Protein AF-A0A165QA68-F1 (afdb_monomer_lite)

Foldseek 3Di:
DPPPQDDFLVRDQLLCNVLVVLCQLLLLLVQLLVLLLVCLVPPPLVLLQLSLVLNLLSLVLVVLVVVLCVVFVCVLLVVQADCPVLVVLNVVSVVLSVVLNVLSPPPQCSHSVRNDSVVNNVSSVVNVVSSNVSSVVVSVCSHSVNSVVDDSVSSVVSSVVSVVSCVVPPDLLRNLLSSQLRGDPSCRPRPPDDPPCCLPPVQVVSCVVSVSNCVSGPGGSD

pLDDT: mean 95.13, std 8.29, range [34.47, 98.81]

Organism: NCBI:txid1314781

Sequence (222 aa):
MSTSTVPLFHELDTYDKLKFLMVRVHDAFKLGYHNILQHLDTPPLDDLPNFIGYSTAWAQNIVDHHDTEEALLFPFLSKHLNMDGEIEQHKVMHAALDDFIAFLHDPRNVQPDTFDADAMRTKLVALKDPLFTHLDEEVSHIGRENVQVFDRAEVEDICVQLDKYAQAHGNPWTEVPYMLSHIAPPYHGTFPEMPWVVRKLMVPVFAFRYRGYWKYSPYPVA

Secondary structure (DSSP, 8-state):
----PPPPGGGS-GGGHHHHHHHHHHHHHHHHHHHHHHHTTS--GGGHHHHHHHHHHHHHHHHHHHHHIIIIIHHHHTTTS--HHHHHHHHHHHHHHHHHHHHHHSTTTTSTTT--HHHHHHHHHHHHHHHHHHHHHHHHHTSHHHHTTS-HHHHHHHHHHHHHHHHHHS-TTTHHHHHHHHS-GGGTTTSS---HHIIIIIHHHHHHHTTTGGGGSSS---

Radius of gyration: 18.01 Å; chains: 1; bounding box: 38×39×49 Å

Structure (mmCIF, N/CA/C/O backbone):
data_AF-A0A165QA68-F1
#
_entry.id   AF-A0A165QA68-F1
#
loop_
_atom_site.group_PDB
_atom_site.id
_atom_site.type_symbol
_atom_site.label_atom_id
_atom_site.label_alt_id
_atom_site.label_comp_id
_atom_site.label_asym_id
_atom_site.label_entity_id
_atom_site.label_seq_id
_atom_site.pdbx_PDB_ins_code
_atom_site.Cartn_x
_atom_site.Cartn_y
_atom_site.Cartn_z
_atom_site.occupancy
_atom_site.B_iso_or_equiv
_atom_site.auth_seq_id
_atom_site.auth_comp_id
_atom_site.auth_asym_id
_atom_site.auth_atom_id
_atom_site.pdbx_PDB_model_num
ATOM 1 N N . MET A 1 1 ? -16.818 -22.621 -18.975 1.00 37.66 1 MET A N 1
ATOM 2 C CA . MET A 1 1 ? -16.411 -21.264 -18.559 1.00 37.66 1 MET A CA 1
ATOM 3 C C . MET A 1 1 ? -14.904 -21.225 -18.674 1.00 37.66 1 MET A C 1
ATOM 5 O O . MET A 1 1 ? -14.263 -22.055 -18.047 1.00 37.66 1 MET A O 1
ATOM 9 N N . SER A 1 2 ? -14.359 -20.396 -19.565 1.00 34.47 2 SER A N 1
ATOM 10 C CA . SER A 1 2 ? -12.909 -20.257 -19.711 1.00 34.47 2 SER A CA 1
ATOM 11 C C . SER A 1 2 ? -12.378 -19.661 -18.414 1.00 34.47 2 SER A C 1
ATOM 13 O O . SER A 1 2 ? -12.605 -18.483 -18.147 1.00 34.47 2 SER A O 1
ATOM 15 N N . THR A 1 3 ? -11.759 -20.478 -17.568 1.00 44.31 3 THR A N 1
ATOM 16 C CA . THR A 1 3 ? -10.969 -19.991 -16.440 1.00 44.31 3 THR A CA 1
ATOM 17 C C . THR A 1 3 ? -9.746 -19.324 -17.050 1.00 44.31 3 THR A C 1
ATOM 19 O O . THR A 1 3 ? -8.742 -19.985 -17.294 1.00 44.31 3 THR A O 1
ATOM 22 N N . SER A 1 4 ? -9.866 -18.045 -17.409 1.00 48.16 4 SER A N 1
ATOM 23 C CA . SER A 1 4 ? -8.701 -17.236 -17.748 1.00 48.16 4 SER A CA 1
ATOM 24 C C . SER A 1 4 ? -7.847 -17.190 -16.490 1.00 48.16 4 SER A C 1
ATOM 26 O O . SER A 1 4 ? -8.172 -16.477 -15.544 1.00 48.16 4 SER A O 1
ATOM 28 N N . THR A 1 5 ? -6.827 -18.037 -16.431 1.00 71.31 5 THR A N 1
ATOM 29 C CA . THR A 1 5 ? -5.829 -18.004 -15.371 1.00 71.31 5 THR A CA 1
ATOM 30 C C . THR A 1 5 ? -5.081 -16.692 -15.518 1.00 71.31 5 THR A C 1
ATOM 32 O O . THR A 1 5 ? -4.567 -16.385 -16.594 1.00 71.31 5 THR A O 1
ATOM 35 N N . VAL A 1 6 ? -5.094 -15.880 -14.467 1.00 82.19 6 VAL A N 1
ATOM 36 C CA . VAL A 1 6 ? -4.279 -14.669 -14.411 1.00 82.19 6 VAL A CA 1
ATOM 37 C C . VAL A 1 6 ? -2.809 -15.097 -14.497 1.00 82.19 6 VAL A C 1
ATOM 39 O O . VAL A 1 6 ? -2.458 -16.066 -13.818 1.00 82.19 6 VAL A O 1
ATOM 42 N N . PRO A 1 7 ? -1.974 -14.455 -15.337 1.00 85.12 7 PRO A N 1
ATOM 43 C CA . PRO A 1 7 ? -0.585 -14.868 -15.502 1.00 85.12 7 PRO A CA 1
ATOM 44 C C . PRO A 1 7 ? 0.173 -14.773 -14.176 1.00 85.12 7 PRO A C 1
ATOM 46 O O . PRO A 1 7 ? -0.035 -13.835 -13.397 1.00 85.12 7 PRO A O 1
ATOM 49 N N . LEU A 1 8 ? 1.047 -15.748 -13.934 1.00 88.56 8 LEU A N 1
ATOM 50 C CA . LEU A 1 8 ? 1.989 -15.714 -12.818 1.00 88.56 8 LEU A CA 1
ATOM 51 C C . LEU A 1 8 ? 3.074 -14.667 -13.090 1.00 88.56 8 LEU A C 1
ATOM 53 O O . LEU A 1 8 ? 3.360 -14.345 -14.243 1.00 88.56 8 LEU A O 1
ATOM 57 N N . PHE A 1 9 ? 3.704 -14.136 -12.041 1.00 91.50 9 PHE A N 1
ATOM 58 C CA . PHE A 1 9 ? 4.699 -13.070 -12.178 1.00 91.50 9 PHE A CA 1
ATOM 59 C C . PHE A 1 9 ? 5.863 -13.493 -13.087 1.00 91.50 9 PHE A C 1
ATOM 61 O O . PHE A 1 9 ? 6.302 -12.729 -13.947 1.00 91.50 9 PHE A O 1
ATOM 68 N N . HIS A 1 10 ? 6.328 -14.736 -12.950 1.00 90.38 10 HIS A N 1
ATOM 69 C CA . HIS A 1 10 ? 7.407 -15.270 -13.784 1.00 90.38 10 HIS A CA 1
ATOM 70 C C . HIS A 1 10 ? 7.001 -15.553 -15.243 1.00 90.38 10 HIS A C 1
ATOM 72 O O . HIS A 1 10 ? 7.881 -15.747 -16.080 1.00 90.38 10 HIS A O 1
ATOM 78 N N . GLU A 1 11 ? 5.703 -15.573 -15.561 1.00 92.75 11 GLU A N 1
ATOM 79 C CA . GLU A 1 11 ? 5.180 -15.763 -16.924 1.00 92.75 11 GLU A CA 1
ATOM 80 C C . GLU A 1 11 ? 5.038 -14.439 -17.692 1.00 92.75 11 GLU A C 1
ATOM 82 O O . GLU A 1 11 ? 4.845 -14.450 -18.909 1.00 92.75 11 GLU A O 1
ATOM 87 N N . LEU A 1 12 ? 5.121 -13.300 -16.999 1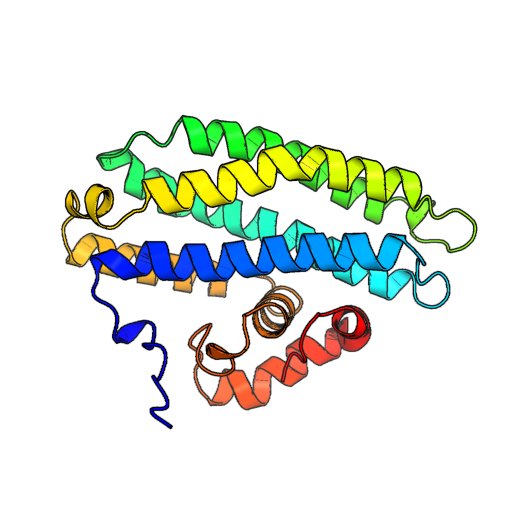.00 94.56 12 LEU A N 1
ATOM 88 C CA . LEU A 1 12 ? 4.985 -11.978 -17.602 1.00 94.56 12 LEU A CA 1
ATOM 89 C C . LEU A 1 12 ? 6.178 -11.639 -18.494 1.00 94.56 12 LEU A C 1
ATOM 91 O O . LEU A 1 12 ? 7.326 -11.997 -18.209 1.00 94.56 12 LEU A O 1
ATOM 95 N N . ASP A 1 13 ? 5.913 -10.856 -19.540 1.00 96.69 13 ASP A N 1
ATOM 96 C CA . ASP A 1 13 ? 6.990 -10.204 -20.269 1.00 96.69 13 ASP A CA 1
ATOM 97 C C . ASP A 1 13 ? 7.748 -9.254 -19.336 1.00 96.69 13 ASP A C 1
ATOM 99 O O . ASP A 1 13 ? 7.158 -8.560 -18.508 1.00 96.69 13 ASP A O 1
ATOM 103 N N . THR A 1 14 ? 9.070 -9.217 -19.491 1.00 97.19 14 THR A N 1
ATOM 104 C CA . THR A 1 14 ? 9.985 -8.448 -18.642 1.00 97.19 14 THR A CA 1
ATOM 105 C C . THR A 1 14 ? 9.524 -7.007 -18.424 1.00 97.19 14 THR A C 1
ATOM 107 O O . THR A 1 14 ? 9.556 -6.519 -17.299 1.00 97.19 14 THR A O 1
ATOM 110 N N . TYR A 1 15 ? 9.059 -6.335 -19.479 1.00 97.75 15 TYR A N 1
ATOM 111 C CA . TYR A 1 15 ? 8.677 -4.924 -19.408 1.00 97.75 15 TYR A CA 1
ATOM 112 C C . TYR A 1 15 ? 7.302 -4.678 -18.770 1.00 97.75 15 TYR A C 1
ATOM 114 O O . TYR A 1 15 ? 6.961 -3.530 -18.504 1.00 97.75 15 TYR A O 1
ATOM 122 N N . ASP A 1 16 ? 6.529 -5.731 -18.489 1.00 97.25 16 ASP A N 1
ATOM 123 C CA . ASP A 1 16 ? 5.245 -5.629 -17.784 1.00 97.25 16 ASP A CA 1
ATOM 124 C C . ASP A 1 16 ? 5.379 -5.930 -16.280 1.00 97.25 16 ASP A C 1
ATOM 126 O O . ASP A 1 16 ? 4.453 -5.660 -15.513 1.00 97.25 16 ASP A O 1
ATOM 130 N N . LYS A 1 17 ? 6.521 -6.477 -15.837 1.00 96.75 17 LYS A N 1
ATOM 131 C CA . LYS A 1 17 ? 6.727 -6.951 -14.459 1.00 96.75 17 LYS A CA 1
ATOM 132 C C . LYS A 1 17 ? 6.650 -5.842 -13.415 1.00 96.75 17 LYS A C 1
ATOM 134 O O . LYS A 1 17 ? 5.920 -6.005 -12.443 1.00 96.75 17 LYS A O 1
ATOM 139 N N . LEU A 1 18 ? 7.349 -4.722 -13.618 1.00 96.81 18 LEU A N 1
ATOM 140 C CA . LEU A 1 18 ? 7.330 -3.596 -12.672 1.00 96.81 18 LEU A CA 1
ATOM 141 C C . LEU A 1 18 ? 5.909 -3.064 -12.480 1.00 96.81 18 LEU A C 1
ATOM 143 O O . LEU A 1 18 ? 5.405 -3.031 -11.360 1.00 96.81 18 LEU A O 1
ATOM 147 N N . LYS A 1 19 ? 5.220 -2.761 -13.586 1.00 97.25 19 LYS A N 1
ATOM 148 C CA . LYS A 1 19 ? 3.822 -2.324 -13.551 1.00 97.25 19 LYS A CA 1
ATOM 149 C C . LYS A 1 19 ? 2.917 -3.351 -12.875 1.00 97.25 19 LYS A C 1
ATOM 151 O O . LYS A 1 19 ? 2.037 -2.978 -12.107 1.0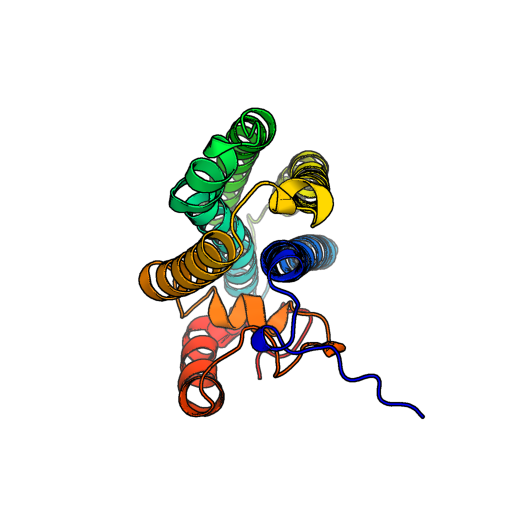0 97.25 19 LYS A O 1
ATOM 156 N N . PHE A 1 20 ? 3.114 -4.642 -13.143 1.00 96.50 20 PHE A N 1
ATOM 157 C CA . PHE A 1 20 ? 2.335 -5.691 -12.496 1.00 96.50 20 PHE A CA 1
ATOM 158 C C . PHE A 1 20 ? 2.503 -5.673 -10.975 1.00 96.50 20 PHE A C 1
ATOM 160 O O . PHE A 1 20 ? 1.489 -5.660 -10.277 1.00 96.50 20 PHE A O 1
ATOM 167 N N . LEU A 1 21 ? 3.743 -5.648 -10.470 1.00 96.00 21 LEU A N 1
ATOM 168 C CA . LEU A 1 21 ? 4.023 -5.571 -9.031 1.00 96.00 21 LEU A CA 1
ATOM 169 C C . LEU A 1 21 ? 3.352 -4.340 -8.423 1.00 96.00 21 LEU A C 1
ATOM 171 O O . LEU A 1 21 ? 2.598 -4.468 -7.458 1.00 96.00 21 LEU A O 1
ATOM 175 N N . MET A 1 22 ? 3.551 -3.187 -9.059 1.00 97.88 22 MET A N 1
ATOM 176 C CA . MET A 1 22 ? 3.090 -1.910 -8.538 1.00 97.88 22 MET A CA 1
ATOM 177 C C . MET A 1 22 ? 1.576 -1.839 -8.429 1.00 97.88 22 MET A C 1
ATOM 179 O O . MET A 1 22 ? 1.037 -1.558 -7.366 1.00 97.88 22 MET A O 1
ATOM 183 N N . VAL A 1 23 ? 0.861 -2.236 -9.485 1.00 97.75 23 VAL A N 1
ATOM 184 C CA . VAL A 1 23 ? -0.605 -2.264 -9.448 1.00 97.75 23 VAL A CA 1
ATOM 185 C C . VAL A 1 23 ? -1.110 -3.195 -8.342 1.00 97.75 23 VAL A C 1
ATOM 187 O O . VAL A 1 23 ? -2.083 -2.863 -7.673 1.00 97.75 23 VAL A O 1
ATOM 190 N N . ARG A 1 24 ? -0.481 -4.358 -8.115 1.00 96.50 24 ARG A N 1
ATOM 191 C CA . ARG A 1 24 ? -0.932 -5.279 -7.055 1.00 96.50 24 ARG A CA 1
ATOM 192 C C . ARG A 1 24 ? -0.772 -4.670 -5.661 1.00 96.50 24 ARG A C 1
ATOM 194 O O . ARG A 1 24 ? -1.679 -4.821 -4.842 1.00 96.50 24 ARG A O 1
ATOM 201 N N . VAL A 1 25 ? 0.351 -4.007 -5.403 1.00 97.56 25 VAL A N 1
ATOM 202 C CA . VAL A 1 25 ? 0.629 -3.355 -4.117 1.00 97.56 25 VAL A CA 1
ATOM 203 C C . VAL A 1 25 ? -0.264 -2.120 -3.931 1.00 97.56 25 VAL A C 1
ATOM 205 O O . VAL A 1 25 ? -0.945 -1.994 -2.914 1.00 97.56 25 VAL A O 1
ATOM 208 N N . HIS A 1 26 ? -0.399 -1.285 -4.961 1.00 98.62 26 HIS A N 1
ATOM 209 C CA . HIS A 1 26 ? -1.226 -0.075 -4.936 1.00 98.62 26 HIS A CA 1
ATOM 210 C C . HIS A 1 26 ? -2.715 -0.387 -4.761 1.00 98.62 26 HIS A C 1
ATOM 212 O O . HIS A 1 26 ? -3.392 0.254 -3.953 1.00 98.62 26 HIS A O 1
ATOM 218 N N . ASP A 1 27 ? -3.232 -1.405 -5.457 1.00 98.50 27 ASP A N 1
ATOM 219 C CA . ASP A 1 27 ? -4.609 -1.880 -5.278 1.00 98.50 27 ASP A CA 1
ATOM 220 C C . ASP A 1 27 ? -4.853 -2.309 -3.820 1.00 98.50 27 ASP A C 1
ATOM 222 O O . ASP A 1 27 ? -5.902 -1.997 -3.248 1.00 98.50 27 ASP A O 1
ATOM 226 N N . ALA A 1 28 ? -3.881 -2.989 -3.198 1.00 98.38 28 ALA A N 1
ATOM 227 C CA . ALA A 1 28 ? -3.974 -3.412 -1.804 1.00 98.38 28 ALA A CA 1
ATOM 228 C C . ALA A 1 28 ? -4.031 -2.210 -0.846 1.00 98.38 28 ALA A C 1
ATOM 230 O O . ALA A 1 28 ? -4.824 -2.221 0.097 1.00 98.38 28 ALA A O 1
ATOM 231 N N . PHE A 1 29 ? -3.257 -1.148 -1.090 1.00 98.75 29 PHE A N 1
ATOM 232 C CA . PHE A 1 29 ? -3.294 0.079 -0.282 1.00 98.75 29 PHE A CA 1
ATOM 233 C C . PHE A 1 29 ? -4.604 0.845 -0.421 1.00 98.75 29 PHE A C 1
ATOM 235 O O . PHE A 1 29 ? -5.184 1.250 0.592 1.00 98.75 29 PHE A O 1
ATOM 242 N N . LYS A 1 30 ? -5.111 0.995 -1.651 1.00 98.75 30 LYS A N 1
ATOM 243 C CA . LYS A 1 30 ? -6.416 1.622 -1.909 1.00 98.75 30 LYS A CA 1
ATOM 244 C C . LYS A 1 30 ? -7.545 0.839 -1.241 1.00 98.75 30 LYS A C 1
ATOM 246 O O . LYS A 1 30 ? -8.457 1.433 -0.665 1.00 98.75 30 LYS A O 1
ATOM 251 N N . LEU A 1 31 ? -7.474 -0.493 -1.262 1.00 98.38 31 LEU A N 1
ATOM 252 C CA . LEU A 1 31 ? -8.443 -1.343 -0.577 1.00 98.38 31 LEU A CA 1
ATOM 253 C C . LEU A 1 31 ? -8.366 -1.185 0.948 1.00 98.38 31 LEU A C 1
ATOM 255 O O . LEU A 1 31 ? -9.408 -1.024 1.584 1.00 98.38 31 LEU A O 1
ATOM 259 N N . GLY A 1 32 ? -7.160 -1.171 1.524 1.00 98.56 32 GLY A N 1
ATOM 260 C CA . GLY A 1 32 ? -6.953 -0.908 2.952 1.00 98.56 32 GLY A CA 1
ATOM 261 C C . GLY A 1 32 ? -7.529 0.444 3.379 1.00 98.56 32 GLY A C 1
ATOM 262 O O . GLY A 1 32 ? -8.290 0.507 4.342 1.00 98.56 32 GLY A O 1
ATOM 263 N N . TYR A 1 33 ? -7.283 1.498 2.593 1.00 98.75 33 TYR A N 1
ATOM 264 C CA . TYR A 1 33 ? -7.856 2.829 2.808 1.00 98.75 33 TYR A CA 1
ATOM 265 C C . TYR A 1 33 ? -9.387 2.789 2.902 1.00 98.75 33 TYR A C 1
ATOM 267 O O . TYR A 1 33 ? -9.977 3.259 3.878 1.00 98.75 33 TYR A O 1
ATOM 275 N N . HIS A 1 34 ? -10.043 2.213 1.888 1.00 98.44 34 HIS A N 1
ATOM 276 C CA . HIS A 1 34 ? -11.503 2.141 1.844 1.00 98.44 34 HIS A CA 1
ATOM 277 C C . HIS A 1 34 ? -12.067 1.342 3.014 1.00 98.44 34 HIS A C 1
ATOM 279 O O . HIS A 1 34 ? -13.075 1.730 3.605 1.00 98.44 34 HIS A O 1
ATOM 285 N N . ASN A 1 35 ? -11.397 0.250 3.361 1.00 98.00 35 ASN A N 1
ATOM 286 C CA . ASN A 1 35 ? -11.833 -0.641 4.412 1.00 98.00 35 ASN A CA 1
ATOM 287 C C . ASN A 1 35 ? -11.706 -0.004 5.812 1.00 98.00 35 ASN A C 1
ATOM 289 O O . ASN A 1 35 ? -12.648 -0.067 6.602 1.00 98.00 35 ASN A O 1
ATOM 293 N N . ILE A 1 36 ? -10.606 0.703 6.095 1.00 98.62 36 ILE A N 1
ATOM 294 C CA . ILE A 1 36 ? -10.455 1.489 7.331 1.00 98.62 36 ILE A CA 1
ATOM 295 C C . ILE A 1 36 ? -11.548 2.560 7.416 1.00 98.62 36 ILE A C 1
ATOM 297 O O . ILE A 1 36 ? -12.214 2.682 8.445 1.00 98.62 36 ILE A O 1
ATOM 301 N N . LEU A 1 37 ? -11.766 3.312 6.332 1.00 98.19 37 LEU A N 1
ATOM 302 C CA . LEU A 1 37 ? -12.757 4.387 6.304 1.00 98.19 37 LEU A CA 1
ATOM 303 C C . LEU A 1 37 ? -14.179 3.870 6.571 1.00 98.19 37 LEU A C 1
ATOM 305 O O . LEU A 1 37 ? -14.929 4.515 7.300 1.00 98.19 37 LEU A O 1
ATOM 309 N N . GLN A 1 38 ? -14.529 2.698 6.033 1.00 97.38 38 GLN A N 1
ATOM 310 C CA . GLN A 1 38 ? -15.816 2.043 6.282 1.00 97.38 38 GLN A CA 1
ATOM 311 C C . GLN A 1 38 ? -16.000 1.690 7.766 1.00 97.38 38 GLN A C 1
ATOM 313 O O . GLN A 1 38 ? -17.072 1.903 8.329 1.00 97.38 38 GLN A O 1
ATOM 318 N N . HIS A 1 39 ? -14.960 1.176 8.428 1.00 97.62 39 HIS A N 1
ATOM 319 C CA . HIS A 1 39 ? -15.033 0.853 9.854 1.00 97.62 39 HIS A CA 1
ATOM 320 C C . HIS A 1 39 ? -15.205 2.089 10.742 1.00 97.62 39 HIS A C 1
ATOM 322 O O . HIS A 1 39 ? -15.787 1.978 11.816 1.00 97.62 39 HIS A O 1
ATOM 328 N N . LEU A 1 40 ? -14.785 3.276 10.300 1.00 97.12 40 LEU A N 1
ATOM 329 C CA . LEU A 1 40 ? -14.999 4.515 11.054 1.00 97.12 40 LEU A CA 1
ATOM 330 C C . LEU A 1 40 ? -16.458 4.990 11.067 1.00 97.12 40 LEU A C 1
ATOM 332 O O . LEU A 1 40 ? -16.786 5.880 11.850 1.00 97.12 40 LEU A O 1
ATOM 336 N N . ASP A 1 41 ? -17.345 4.438 10.231 1.00 95.12 41 ASP A N 1
ATOM 337 C CA . ASP A 1 41 ? -18.786 4.739 10.300 1.00 95.12 41 ASP A CA 1
ATOM 338 C C . ASP A 1 41 ? -19.425 4.125 11.556 1.00 95.12 41 ASP A C 1
ATOM 340 O O . ASP A 1 41 ? -20.424 4.619 12.078 1.00 95.12 41 ASP A O 1
ATOM 344 N N . THR A 1 42 ? -18.850 3.034 12.062 1.00 96.56 42 THR A N 1
ATOM 345 C CA . THR A 1 42 ? -19.206 2.415 13.342 1.00 96.56 42 THR A CA 1
ATOM 346 C C . THR A 1 42 ? -17.923 1.858 13.961 1.00 96.56 42 THR A C 1
ATOM 348 O O . THR A 1 42 ? -17.634 0.668 13.796 1.00 96.56 42 THR A O 1
ATOM 351 N N . PRO A 1 43 ? -17.116 2.717 14.617 1.00 96.06 43 PRO A N 1
ATOM 352 C CA . PRO A 1 43 ? -15.786 2.340 15.069 1.00 96.06 43 PRO A CA 1
ATOM 353 C C . PRO A 1 43 ? -15.868 1.184 16.075 1.00 96.06 43 PRO A C 1
ATOM 355 O O . PRO A 1 43 ? -16.718 1.212 16.971 1.00 96.06 43 PRO A O 1
ATOM 358 N N . PRO A 1 44 ? -14.993 0.171 15.963 1.00 96.88 44 PRO A N 1
ATOM 359 C CA . PRO A 1 44 ? -15.018 -1.015 16.816 1.00 96.88 44 PRO A CA 1
ATOM 360 C C . PRO A 1 44 ? -14.410 -0.709 18.192 1.00 96.88 44 PRO A C 1
ATOM 362 O O . PRO A 1 44 ? -13.309 -1.147 18.516 1.00 96.88 44 PRO A O 1
ATOM 365 N N . LEU A 1 45 ? -15.104 0.089 19.006 1.00 97.19 45 LEU A N 1
ATOM 366 C CA . LEU A 1 45 ? -14.604 0.563 20.303 1.00 97.19 45 LEU A CA 1
ATOM 367 C C . LEU A 1 45 ? -14.307 -0.579 21.292 1.00 97.19 45 LEU A C 1
ATOM 369 O O . LEU A 1 45 ? -13.434 -0.446 22.144 1.00 97.19 45 LEU A O 1
ATOM 373 N N . ASP A 1 46 ? -14.999 -1.711 21.173 1.00 96.94 46 ASP A N 1
ATOM 374 C CA . ASP A 1 46 ? -14.802 -2.913 21.990 1.00 96.94 46 ASP A CA 1
ATOM 375 C C . ASP A 1 46 ? -13.584 -3.757 21.573 1.00 96.94 46 ASP A C 1
ATOM 377 O O . ASP A 1 46 ? -13.089 -4.562 22.363 1.00 96.94 46 ASP A O 1
ATOM 381 N N . ASP A 1 47 ? -13.069 -3.552 20.360 1.00 97.38 47 ASP A N 1
ATOM 382 C CA . ASP A 1 47 ? -11.892 -4.236 19.811 1.00 97.38 47 ASP A CA 1
ATOM 383 C C . ASP A 1 47 ? -10.880 -3.231 19.217 1.00 97.38 47 ASP A C 1
ATOM 385 O O . ASP A 1 47 ? -10.097 -3.550 18.315 1.00 97.38 47 ASP A O 1
ATOM 389 N N . LEU A 1 48 ? -10.877 -2.009 19.772 1.00 97.75 48 LEU A N 1
ATOM 390 C CA . LEU A 1 48 ? -10.120 -0.853 19.289 1.00 97.75 48 LEU A CA 1
ATOM 391 C C . LEU A 1 48 ? -8.614 -1.122 19.145 1.00 97.75 48 LEU A C 1
ATOM 393 O O . LEU A 1 48 ? -8.072 -0.783 18.095 1.00 97.75 48 LEU A O 1
ATOM 397 N N . PRO A 1 49 ? -7.911 -1.778 20.094 1.00 97.56 49 PRO A N 1
ATOM 398 C CA . PRO A 1 49 ? -6.479 -2.041 19.937 1.00 97.56 49 PRO A CA 1
ATOM 399 C C . PRO A 1 49 ? -6.140 -2.858 18.684 1.00 97.56 49 PRO A C 1
ATOM 401 O O . PRO A 1 49 ? -5.079 -2.675 18.088 1.00 97.56 49 PRO A O 1
ATOM 404 N N . ASN A 1 50 ? -7.039 -3.755 18.267 1.00 98.25 50 ASN A N 1
ATOM 405 C CA . ASN A 1 50 ? -6.845 -4.537 17.052 1.00 98.25 50 ASN A CA 1
ATOM 406 C C . ASN A 1 50 ? -7.128 -3.713 15.792 1.00 98.25 50 ASN A C 1
ATOM 408 O O . ASN A 1 50 ? -6.418 -3.874 14.803 1.00 98.25 50 ASN A O 1
ATOM 412 N N . PHE A 1 51 ? -8.116 -2.816 15.835 1.00 98.56 51 PHE A N 1
ATOM 413 C CA . PHE A 1 51 ? -8.414 -1.908 14.727 1.00 98.56 51 PHE A CA 1
ATOM 414 C C . PHE A 1 51 ? -7.313 -0.862 14.516 1.00 98.56 51 PHE A C 1
ATOM 416 O O . PHE A 1 51 ? -6.900 -0.617 13.382 1.00 98.56 51 PHE A O 1
ATOM 423 N N . ILE A 1 52 ? -6.780 -0.307 15.608 1.00 98.44 52 ILE A N 1
ATOM 424 C CA . ILE A 1 52 ? -5.608 0.571 15.584 1.00 98.44 52 ILE A CA 1
ATOM 425 C C . ILE A 1 52 ? -4.408 -0.184 15.015 1.00 98.44 52 ILE A C 1
ATOM 427 O O . ILE A 1 52 ? -3.793 0.294 14.073 1.00 98.44 52 ILE A O 1
ATOM 431 N N . GLY A 1 53 ? -4.122 -1.396 15.501 1.00 98.50 53 GLY A N 1
ATOM 432 C CA . GLY A 1 53 ? -3.015 -2.201 14.981 1.00 98.50 53 GLY A CA 1
ATOM 433 C C . GLY A 1 53 ? -3.137 -2.547 13.493 1.00 98.50 53 GLY A C 1
ATOM 434 O O . GLY A 1 53 ? -2.148 -2.486 12.767 1.00 98.50 53 GLY A O 1
ATOM 435 N N . TYR A 1 54 ? -4.349 -2.847 13.019 1.00 98.75 54 TYR A N 1
ATOM 436 C CA . TYR A 1 54 ? -4.641 -3.024 11.594 1.00 98.75 54 TYR A CA 1
ATOM 437 C C . TYR A 1 54 ? -4.386 -1.743 10.783 1.00 98.75 54 TYR A C 1
ATOM 439 O O . TYR A 1 54 ? -3.731 -1.790 9.743 1.00 98.75 54 TYR A O 1
ATOM 447 N N . SER A 1 55 ? -4.848 -0.596 11.285 1.00 98.75 55 SER A N 1
ATOM 448 C CA . SER A 1 55 ? -4.677 0.705 10.626 1.00 98.75 55 SER A CA 1
ATOM 449 C C . SER A 1 55 ? -3.214 1.160 10.609 1.00 98.75 55 SER A C 1
ATOM 451 O O . SER A 1 55 ? -2.752 1.706 9.609 1.00 98.75 55 SER A O 1
ATOM 453 N N . THR A 1 56 ? -2.460 0.883 11.678 1.00 98.69 56 THR A N 1
ATOM 454 C CA . THR A 1 56 ? -1.009 1.102 11.728 1.00 98.69 56 THR A CA 1
ATOM 455 C C . THR A 1 56 ? -0.302 0.203 10.720 1.00 98.69 56 THR A C 1
ATOM 457 O O . THR A 1 56 ? 0.576 0.679 10.010 1.00 98.69 56 THR A O 1
ATOM 460 N N . ALA A 1 57 ? -0.687 -1.076 10.614 1.00 98.62 57 ALA A N 1
ATOM 461 C CA . ALA A 1 57 ? -0.095 -1.985 9.634 1.00 98.62 57 ALA A CA 1
ATOM 462 C C . ALA A 1 57 ? -0.304 -1.476 8.199 1.00 98.62 57 ALA A C 1
ATOM 464 O O . ALA A 1 57 ? 0.653 -1.464 7.434 1.00 98.62 57 ALA A O 1
ATOM 465 N N . TRP A 1 58 ? -1.506 -0.994 7.859 1.00 98.81 58 TRP A N 1
ATOM 466 C CA . TRP A 1 58 ? -1.779 -0.357 6.564 1.00 98.81 58 TRP A CA 1
ATOM 467 C C . TRP A 1 58 ? -0.838 0.819 6.281 1.00 98.81 58 TRP A C 1
ATOM 469 O O . TRP A 1 58 ? -0.185 0.833 5.242 1.00 98.81 58 TRP A O 1
ATOM 479 N N . ALA A 1 59 ? -0.739 1.776 7.208 1.00 98.75 59 ALA A N 1
ATOM 480 C CA . ALA A 1 59 ? 0.084 2.966 7.011 1.00 98.75 59 ALA A CA 1
ATOM 481 C C . ALA A 1 59 ? 1.577 2.620 6.907 1.00 98.75 59 ALA A C 1
ATOM 483 O O . ALA A 1 59 ? 2.256 3.110 6.011 1.00 98.75 59 ALA A O 1
ATOM 484 N N . GLN A 1 60 ? 2.066 1.728 7.774 1.00 98.44 60 GLN A N 1
ATOM 485 C CA . GLN A 1 60 ? 3.462 1.298 7.766 1.00 98.44 60 GLN A CA 1
ATOM 486 C C . GLN A 1 60 ? 3.824 0.555 6.472 1.00 98.44 60 GLN A C 1
ATOM 488 O O . GLN A 1 60 ? 4.884 0.804 5.922 1.00 98.44 60 GLN A O 1
ATOM 493 N N . ASN A 1 61 ? 2.921 -0.273 5.928 1.00 98.19 61 ASN A N 1
ATOM 494 C CA . ASN A 1 61 ? 3.162 -0.950 4.646 1.00 98.19 61 ASN A CA 1
ATOM 495 C C . ASN A 1 61 ? 3.361 0.044 3.488 1.00 98.19 61 ASN A C 1
ATOM 497 O O . ASN A 1 61 ? 4.123 -0.249 2.575 1.00 98.19 61 ASN A O 1
ATOM 501 N N . ILE A 1 62 ? 2.682 1.197 3.511 1.00 98.69 62 ILE A N 1
ATOM 502 C CA . ILE A 1 62 ? 2.873 2.249 2.500 1.00 98.69 62 ILE A CA 1
ATOM 503 C C . ILE A 1 62 ? 4.236 2.928 2.690 1.00 98.69 62 ILE A C 1
ATOM 505 O O . ILE A 1 62 ? 4.940 3.151 1.711 1.00 98.69 62 ILE A O 1
ATOM 509 N N . VAL A 1 63 ? 4.626 3.220 3.936 1.00 98.38 63 VAL A N 1
ATOM 510 C CA . VAL A 1 63 ? 5.949 3.790 4.249 1.00 98.38 63 VAL A CA 1
ATOM 511 C C . VAL A 1 63 ? 7.068 2.855 3.779 1.00 98.38 63 VAL A C 1
ATOM 513 O O . VAL A 1 63 ? 7.930 3.280 3.019 1.00 98.38 63 VAL A O 1
ATOM 516 N N . ASP A 1 64 ? 7.012 1.573 4.149 1.00 97.06 64 ASP A N 1
ATOM 517 C CA . ASP A 1 64 ? 8.049 0.587 3.808 1.00 97.06 64 ASP A CA 1
ATOM 518 C C . ASP A 1 64 ? 8.146 0.348 2.283 1.00 97.06 64 ASP A C 1
ATOM 520 O O . ASP A 1 64 ? 9.226 0.096 1.733 1.00 97.06 64 ASP A O 1
ATOM 524 N N . HIS A 1 65 ? 7.009 0.453 1.583 1.00 98.00 65 HIS A N 1
ATOM 525 C CA . HIS A 1 65 ? 6.927 0.411 0.122 1.00 98.00 65 HIS A CA 1
ATOM 526 C C . HIS A 1 65 ? 7.643 1.607 -0.520 1.00 98.00 65 HIS A C 1
ATOM 528 O O . HIS A 1 65 ? 8.566 1.399 -1.310 1.00 98.00 65 HIS A O 1
ATOM 534 N N . HIS A 1 66 ? 7.313 2.833 -0.105 1.00 98.31 66 HIS A N 1
ATOM 535 C CA . HIS A 1 66 ? 7.977 4.045 -0.597 1.00 98.31 66 HIS A CA 1
ATOM 536 C C . HIS A 1 66 ? 9.479 4.065 -0.271 1.00 98.31 66 HIS A C 1
ATOM 538 O O . HIS A 1 66 ? 10.291 4.448 -1.114 1.00 98.31 66 HIS A O 1
ATOM 544 N N . ASP A 1 67 ? 9.879 3.597 0.915 1.00 96.94 67 ASP A N 1
ATOM 545 C CA . ASP A 1 67 ? 11.291 3.484 1.298 1.00 96.94 67 ASP A CA 1
ATOM 546 C C . ASP A 1 67 ? 12.054 2.535 0.359 1.00 96.94 67 ASP A C 1
ATOM 548 O O . ASP A 1 67 ? 13.199 2.798 -0.020 1.00 96.94 67 ASP A O 1
ATOM 552 N N . THR A 1 68 ? 11.417 1.437 -0.062 1.00 97.75 68 THR A N 1
ATOM 553 C CA . THR A 1 68 ? 11.993 0.498 -1.036 1.00 97.75 68 THR A CA 1
ATOM 554 C C . THR A 1 68 ? 12.166 1.154 -2.409 1.00 97.75 68 THR A C 1
ATOM 556 O O . THR A 1 68 ? 13.194 0.962 -3.070 1.00 97.75 68 THR A O 1
ATOM 559 N N . GLU A 1 69 ? 11.189 1.947 -2.844 1.00 98.50 69 GLU A N 1
ATOM 560 C CA . GLU A 1 69 ? 11.254 2.677 -4.111 1.00 98.50 69 GLU A CA 1
ATOM 561 C C . GLU A 1 69 ? 12.368 3.720 -4.105 1.00 98.50 69 GLU A C 1
ATOM 563 O O . GLU A 1 69 ? 13.201 3.735 -5.013 1.00 98.50 69 GLU A O 1
ATOM 568 N N . GLU A 1 70 ? 12.454 4.529 -3.053 1.00 98.25 70 GLU A N 1
ATOM 569 C CA . GLU A 1 70 ? 13.493 5.546 -2.892 1.00 98.25 70 GLU A CA 1
ATOM 570 C C . GLU A 1 70 ? 14.895 4.934 -2.772 1.00 98.25 70 GLU A C 1
ATOM 572 O O . GLU A 1 70 ? 15.868 5.491 -3.291 1.00 98.25 70 GLU A O 1
ATOM 577 N N . ALA A 1 71 ? 15.014 3.768 -2.131 1.00 98.06 71 ALA A N 1
ATOM 578 C CA . ALA A 1 71 ? 16.287 3.075 -1.978 1.00 98.06 71 ALA A CA 1
ATOM 579 C C . ALA A 1 71 ? 16.780 2.422 -3.279 1.00 98.06 71 ALA A C 1
ATOM 581 O O . ALA A 1 71 ? 17.994 2.356 -3.500 1.00 98.06 71 ALA A O 1
ATOM 582 N N . LEU A 1 72 ? 15.872 1.911 -4.123 1.00 98.25 72 LEU A N 1
ATOM 583 C CA . LEU A 1 72 ? 16.228 1.060 -5.265 1.00 98.25 72 LEU A CA 1
ATOM 584 C C . LEU A 1 72 ? 15.583 1.477 -6.588 1.00 98.25 72 LEU A C 1
ATOM 586 O O . LEU A 1 72 ? 16.298 1.664 -7.578 1.00 98.25 72 LEU A O 1
ATOM 590 N N . LEU A 1 73 ? 14.253 1.594 -6.631 1.00 98.38 73 LEU A N 1
ATOM 591 C CA . LEU A 1 73 ? 13.521 1.771 -7.886 1.00 98.38 73 LEU A CA 1
ATOM 592 C C . LEU A 1 73 ? 13.749 3.156 -8.497 1.00 98.38 73 LEU A C 1
ATOM 594 O O . LEU A 1 73 ? 14.125 3.246 -9.662 1.00 98.38 73 LEU A O 1
ATOM 598 N N . PHE A 1 74 ? 13.581 4.236 -7.738 1.00 98.50 74 PHE A N 1
ATOM 599 C CA . PHE A 1 74 ? 13.752 5.598 -8.248 1.00 98.50 74 PHE A CA 1
ATOM 600 C C . PHE A 1 74 ? 15.189 5.905 -8.662 1.00 98.50 74 PHE A C 1
ATOM 602 O O . PHE A 1 74 ? 15.359 6.474 -9.743 1.00 98.50 74 PHE A O 1
ATOM 609 N N . PRO A 1 75 ? 16.236 5.481 -7.924 1.00 98.62 75 PRO A N 1
ATOM 610 C CA . PRO A 1 75 ? 17.609 5.565 -8.415 1.00 98.62 75 PRO A CA 1
ATOM 611 C C . PRO A 1 75 ? 17.825 4.814 -9.734 1.00 98.62 75 PRO A C 1
ATOM 613 O O . PRO A 1 75 ? 18.548 5.292 -10.611 1.00 98.62 75 PRO A O 1
ATOM 616 N N . PHE A 1 76 ? 17.199 3.644 -9.898 1.00 98.62 76 PHE A N 1
ATOM 617 C CA . PHE A 1 76 ? 17.263 2.877 -11.138 1.00 98.62 76 PHE A CA 1
ATOM 618 C C . PHE A 1 76 ? 16.560 3.599 -12.297 1.00 98.62 76 PHE A C 1
ATOM 620 O O . PHE A 1 76 ? 17.172 3.799 -13.349 1.00 98.62 76 PHE A O 1
ATOM 627 N N . LEU A 1 77 ? 15.311 4.030 -12.098 1.00 98.50 77 LEU A N 1
ATOM 628 C CA . LEU A 1 77 ? 14.507 4.706 -13.117 1.00 98.50 77 LEU A CA 1
ATOM 629 C C . LEU A 1 77 ? 15.106 6.063 -13.510 1.00 98.50 77 LEU A C 1
ATOM 631 O O . LEU A 1 77 ? 15.134 6.398 -14.694 1.00 98.50 77 LEU A O 1
ATOM 635 N N . SER A 1 78 ? 15.698 6.789 -12.557 1.00 98.44 78 SER A N 1
ATOM 636 C CA . SER A 1 78 ? 16.342 8.097 -12.771 1.00 98.44 78 SER A CA 1
ATOM 637 C C . SER A 1 78 ? 17.530 8.080 -13.740 1.00 98.44 78 SER A C 1
ATOM 639 O O . SER A 1 78 ? 18.015 9.133 -14.151 1.00 98.44 78 SER A O 1
ATOM 641 N N . LYS A 1 79 ? 18.011 6.899 -14.156 1.00 98.19 79 LYS A N 1
ATOM 642 C CA . LYS A 1 79 ? 18.997 6.794 -15.242 1.00 98.19 79 LYS A CA 1
ATOM 643 C C . LYS A 1 79 ? 18.444 7.300 -16.582 1.00 98.19 79 LYS A C 1
ATOM 645 O O . LYS A 1 79 ? 19.219 7.798 -17.399 1.00 98.19 79 LYS A O 1
ATOM 650 N N . HIS A 1 80 ? 17.134 7.158 -16.815 1.00 98.25 80 HIS A N 1
ATOM 651 C CA . HIS A 1 80 ? 16.487 7.500 -18.090 1.00 98.25 80 HIS A CA 1
ATOM 652 C C . HIS A 1 80 ? 15.141 8.226 -17.960 1.00 98.25 80 HIS A C 1
ATOM 654 O O . HIS A 1 80 ? 14.727 8.881 -18.916 1.00 98.25 80 HIS A O 1
ATOM 660 N N . LEU A 1 81 ? 14.471 8.130 -16.813 1.00 97.81 81 LEU A N 1
ATOM 661 C CA . LEU A 1 81 ? 13.183 8.761 -16.523 1.00 97.81 81 LEU A CA 1
ATOM 662 C C . LEU A 1 81 ? 13.360 9.877 -15.485 1.00 97.81 81 LEU A C 1
ATOM 664 O O . LEU A 1 81 ? 14.337 9.880 -14.742 1.00 97.81 81 LEU A O 1
ATOM 668 N N . ASN A 1 82 ? 12.437 10.838 -15.436 1.00 97.56 82 ASN A N 1
ATOM 669 C CA . ASN A 1 82 ? 12.485 11.912 -14.442 1.00 97.56 82 ASN A CA 1
ATOM 670 C C . ASN A 1 82 ? 11.559 11.600 -13.262 1.00 97.56 82 ASN A C 1
ATOM 672 O O . ASN A 1 82 ? 10.361 11.823 -13.385 1.00 97.56 82 ASN A O 1
ATOM 676 N N . MET A 1 83 ? 12.124 11.163 -12.136 1.00 98.00 83 MET A N 1
ATOM 677 C CA . MET A 1 83 ? 11.367 10.781 -10.934 1.00 98.00 83 MET A CA 1
ATOM 678 C C . MET A 1 83 ? 11.178 11.920 -9.915 1.00 98.00 83 MET A C 1
ATOM 680 O O . MET A 1 83 ? 10.737 11.674 -8.795 1.00 98.00 83 MET A O 1
ATOM 684 N N . ASP A 1 84 ? 11.531 13.168 -10.254 1.00 97.31 84 ASP A N 1
ATOM 685 C CA . ASP A 1 84 ? 11.437 14.297 -9.314 1.00 97.31 84 ASP A CA 1
ATOM 686 C C . ASP A 1 84 ? 10.000 14.499 -8.796 1.00 97.31 84 ASP A C 1
ATOM 688 O O . ASP A 1 84 ? 9.800 14.871 -7.640 1.00 97.31 84 ASP A O 1
ATOM 692 N N . GLY A 1 85 ? 8.992 14.246 -9.640 1.00 97.50 85 GLY A N 1
ATOM 693 C CA . GLY A 1 85 ? 7.582 14.388 -9.275 1.00 97.50 85 GLY A CA 1
ATOM 694 C C . GLY A 1 85 ? 7.163 13.405 -8.186 1.00 97.50 85 GLY A C 1
ATOM 695 O O . GLY A 1 85 ? 6.638 13.820 -7.153 1.00 97.50 85 GLY A O 1
ATOM 696 N N . GLU A 1 86 ? 7.445 12.121 -8.389 1.00 98.12 86 GLU A N 1
ATOM 697 C CA . GLU A 1 86 ? 7.151 11.041 -7.448 1.00 98.12 86 GLU A CA 1
ATOM 698 C C . GLU A 1 86 ? 7.914 11.230 -6.133 1.00 98.12 86 GLU A C 1
ATOM 700 O O . GLU A 1 86 ? 7.332 11.104 -5.059 1.00 98.12 86 GLU A O 1
ATOM 705 N N . ILE A 1 87 ? 9.182 11.652 -6.195 1.00 98.00 87 ILE A N 1
ATOM 706 C CA . ILE A 1 87 ? 9.986 11.949 -5.000 1.00 98.00 87 ILE A CA 1
ATOM 707 C C . ILE A 1 87 ? 9.377 13.098 -4.178 1.00 98.00 87 ILE A C 1
ATOM 709 O O . ILE A 1 87 ? 9.343 13.034 -2.947 1.00 98.00 87 ILE A O 1
ATOM 713 N N . GLU A 1 88 ? 8.878 14.168 -4.808 1.00 98.19 88 GLU A N 1
ATOM 714 C CA . GLU A 1 88 ? 8.181 15.230 -4.066 1.00 98.19 88 GLU A CA 1
ATOM 715 C C . GLU A 1 88 ? 6.832 14.755 -3.505 1.00 98.19 88 GLU A C 1
ATOM 717 O O . GLU A 1 88 ? 6.464 15.133 -2.389 1.00 98.19 88 GLU A O 1
ATOM 722 N N . GLN A 1 89 ? 6.109 13.897 -4.232 1.00 98.19 89 GLN A N 1
ATOM 723 C CA . GLN A 1 89 ? 4.876 13.278 -3.738 1.00 98.19 89 GLN A CA 1
ATOM 724 C C . GLN A 1 89 ? 5.143 12.401 -2.506 1.00 98.19 89 GLN A C 1
ATOM 726 O O . GLN A 1 89 ? 4.399 12.497 -1.527 1.00 98.19 89 GLN A O 1
ATOM 731 N N . HIS A 1 90 ? 6.236 11.631 -2.498 1.00 98.44 90 HIS A N 1
ATOM 732 C CA . HIS A 1 90 ? 6.654 10.817 -1.355 1.00 98.44 90 HIS A CA 1
ATOM 733 C C . HIS A 1 90 ? 6.838 11.646 -0.093 1.00 98.44 90 HIS A C 1
ATOM 735 O O . HIS A 1 90 ? 6.317 11.278 0.954 1.00 98.44 90 HIS A O 1
ATOM 741 N N . LYS A 1 91 ? 7.473 12.820 -0.170 1.00 98.12 91 LYS A N 1
ATOM 742 C CA . LYS A 1 91 ? 7.637 13.698 1.005 1.00 98.12 91 LYS A CA 1
ATOM 743 C C . LYS A 1 91 ? 6.301 14.119 1.612 1.00 98.12 91 LYS A C 1
ATOM 745 O O . LYS A 1 91 ? 6.172 14.181 2.835 1.00 98.12 91 LYS A O 1
ATOM 750 N N . VAL A 1 92 ? 5.312 14.421 0.768 1.00 96.81 92 VAL A N 1
ATOM 751 C CA . VAL A 1 92 ? 3.957 14.773 1.219 1.00 96.81 92 VAL A CA 1
ATOM 752 C C . VAL A 1 92 ? 3.295 13.572 1.894 1.00 96.81 92 VAL A C 1
ATOM 754 O O . VAL A 1 92 ? 2.699 13.724 2.961 1.00 96.81 92 VAL A O 1
ATOM 757 N N . MET A 1 93 ? 3.419 12.383 1.300 1.00 97.19 93 MET A N 1
ATOM 758 C CA . MET A 1 93 ? 2.834 11.158 1.843 1.00 97.19 93 MET A CA 1
ATOM 759 C C . MET A 1 93 ? 3.511 10.715 3.139 1.00 97.19 93 MET A C 1
ATOM 761 O O . MET A 1 93 ? 2.796 10.446 4.097 1.00 97.19 93 MET A O 1
ATOM 765 N N . HIS A 1 94 ? 4.843 10.713 3.219 1.00 98.06 94 HIS A N 1
ATOM 766 C CA . HIS A 1 94 ? 5.599 10.406 4.439 1.00 98.06 94 HIS A CA 1
ATOM 767 C C . HIS A 1 94 ? 5.168 11.308 5.592 1.00 98.06 94 HIS A C 1
ATOM 769 O O . HIS A 1 94 ? 4.784 10.812 6.645 1.00 98.06 94 HIS A O 1
ATOM 775 N N . ALA A 1 95 ? 5.091 12.625 5.374 1.00 98.06 95 ALA A N 1
ATOM 776 C CA . ALA A 1 95 ? 4.636 13.552 6.410 1.00 98.06 95 ALA A CA 1
ATOM 777 C C . ALA A 1 95 ? 3.204 13.249 6.899 1.00 98.06 95 ALA A C 1
ATOM 779 O O . ALA A 1 95 ? 2.920 13.332 8.096 1.00 98.06 95 ALA A O 1
ATOM 780 N N . ALA A 1 96 ? 2.294 12.900 5.986 1.00 97.94 96 ALA A N 1
ATOM 781 C CA . ALA A 1 96 ? 0.912 12.569 6.324 1.00 97.94 96 ALA A CA 1
ATOM 782 C C . ALA A 1 96 ? 0.773 11.192 7.003 1.00 97.94 96 ALA A C 1
ATOM 784 O O . ALA A 1 96 ? -0.030 11.045 7.927 1.00 97.94 96 ALA A O 1
ATOM 785 N N . LEU A 1 97 ? 1.547 10.194 6.571 1.00 98.50 97 LEU A N 1
ATOM 786 C CA . LEU A 1 97 ? 1.576 8.849 7.147 1.00 98.50 97 LEU A CA 1
ATOM 787 C C . LEU A 1 97 ? 2.210 8.863 8.540 1.00 98.50 97 LEU A C 1
ATOM 789 O O . LEU A 1 97 ? 1.644 8.264 9.451 1.00 98.50 97 LEU A O 1
ATOM 793 N N . ASP A 1 98 ? 3.291 9.616 8.744 1.00 98.25 98 ASP A N 1
ATOM 794 C CA . ASP A 1 98 ? 3.911 9.822 10.057 1.00 98.25 98 ASP A CA 1
ATOM 795 C C . ASP A 1 98 ? 2.934 10.473 11.042 1.00 98.25 98 ASP A C 1
ATOM 797 O O . ASP A 1 98 ? 2.771 10.002 12.170 1.00 98.25 98 ASP A O 1
ATOM 801 N N . ASP A 1 99 ? 2.229 11.528 10.619 1.00 98.25 99 ASP A N 1
ATOM 802 C CA . ASP A 1 99 ? 1.198 12.186 11.432 1.00 98.25 99 ASP A CA 1
ATOM 803 C C . ASP A 1 99 ? 0.007 11.254 11.731 1.00 98.25 99 ASP A C 1
ATOM 805 O O . ASP A 1 99 ? -0.580 11.297 12.821 1.00 98.25 99 ASP A O 1
ATOM 809 N N . PHE A 1 100 ? -0.351 10.376 10.792 1.00 98.56 100 PHE A N 1
ATOM 810 C CA . PHE A 1 100 ? -1.388 9.368 10.993 1.00 98.56 100 PHE A CA 1
ATOM 811 C C . PHE A 1 100 ? -0.948 8.271 11.972 1.00 98.56 100 PHE A C 1
ATOM 813 O O . PHE A 1 100 ? -1.678 7.965 12.914 1.00 98.56 100 PHE A O 1
ATOM 820 N N . ILE A 1 101 ? 0.259 7.723 11.821 1.00 98.56 101 ILE A N 1
ATOM 821 C CA . ILE A 1 101 ? 0.829 6.717 12.728 1.00 98.56 101 ILE A CA 1
ATOM 822 C C . ILE A 1 101 ? 1.012 7.306 14.133 1.00 98.56 101 ILE A C 1
ATOM 824 O O . ILE A 1 101 ? 0.658 6.666 15.125 1.00 98.56 101 ILE A O 1
ATOM 828 N N . ALA A 1 102 ? 1.495 8.546 14.241 1.00 98.31 102 ALA A N 1
ATOM 829 C CA . ALA A 1 102 ? 1.608 9.248 15.516 1.00 98.31 102 ALA A CA 1
ATOM 830 C C . ALA A 1 102 ? 0.239 9.430 16.187 1.00 98.31 102 ALA A C 1
ATOM 832 O O . ALA A 1 102 ? 0.110 9.201 17.390 1.00 98.31 102 ALA A O 1
ATOM 833 N N . PHE A 1 103 ? -0.798 9.775 15.415 1.00 98.38 103 PHE A N 1
ATOM 834 C CA . PHE A 1 103 ? -2.170 9.825 15.913 1.00 98.38 103 PHE A CA 1
ATOM 835 C C . PHE A 1 103 ? -2.627 8.463 16.455 1.00 98.38 103 PHE A C 1
ATOM 837 O O . PHE A 1 103 ? -3.164 8.412 17.559 1.00 98.38 103 PHE A O 1
ATOM 844 N N . LEU A 1 104 ? -2.382 7.369 15.728 1.00 98.06 104 LEU A N 1
ATOM 845 C CA . LEU A 1 104 ? -2.773 6.012 16.132 1.00 98.06 104 LEU A CA 1
ATOM 846 C C . LEU A 1 104 ? -2.060 5.525 17.402 1.00 98.06 104 LEU A C 1
ATOM 848 O O . LEU A 1 104 ? -2.604 4.701 18.134 1.00 98.06 104 LEU A O 1
ATOM 852 N N . HIS A 1 105 ? -0.858 6.031 17.678 1.00 96.94 105 HIS A N 1
ATOM 853 C CA . HIS A 1 105 ? -0.074 5.674 18.863 1.00 96.94 105 HIS A CA 1
ATOM 854 C C . HIS A 1 105 ? -0.222 6.654 20.033 1.00 96.94 105 HIS A C 1
ATOM 856 O O . HIS A 1 105 ? 0.315 6.394 21.115 1.00 96.94 105 HIS A O 1
ATOM 862 N N . ASP A 1 106 ? -0.954 7.758 19.862 1.00 97.06 106 ASP A N 1
ATOM 863 C CA . ASP A 1 106 ? -1.253 8.672 20.961 1.00 97.06 106 ASP A CA 1
ATOM 864 C C . ASP A 1 106 ? -2.067 7.930 22.043 1.00 97.06 106 ASP A C 1
ATOM 866 O O . ASP A 1 106 ? -3.099 7.327 21.727 1.00 97.06 106 ASP A O 1
ATOM 870 N N . PRO A 1 107 ? -1.664 7.985 23.329 1.00 93.69 107 PRO A N 1
ATOM 871 C CA . PRO A 1 107 ? -2.379 7.330 24.423 1.00 93.69 107 PRO A CA 1
ATOM 872 C C . PRO A 1 107 ? -3.876 7.657 24.502 1.00 93.69 107 PRO A C 1
ATOM 874 O O . PRO A 1 107 ? -4.646 6.843 25.007 1.00 93.69 107 PRO A O 1
ATOM 877 N N . ARG A 1 108 ? -4.300 8.825 24.003 1.00 91.00 108 ARG A N 1
ATOM 878 C CA . ARG A 1 108 ? -5.712 9.232 23.940 1.00 91.00 108 ARG A CA 1
ATOM 879 C C . ARG A 1 108 ? -6.486 8.488 22.853 1.00 91.00 108 ARG A C 1
ATOM 881 O O . ARG A 1 108 ? -7.675 8.253 23.009 1.00 91.00 108 ARG A O 1
ATOM 888 N N . ASN A 1 109 ? -5.833 8.074 21.775 1.00 92.38 109 ASN A N 1
ATOM 889 C CA . ASN A 1 109 ? -6.499 7.435 20.639 1.00 92.38 109 ASN A CA 1
ATOM 890 C C . ASN A 1 109 ? -6.508 5.907 20.726 1.00 92.38 109 ASN A C 1
ATOM 892 O O . ASN A 1 109 ? -7.165 5.246 19.929 1.00 92.38 109 ASN A O 1
ATOM 896 N N . VAL A 1 110 ? -5.824 5.333 21.716 1.00 91.25 110 VAL A N 1
ATOM 897 C CA . VAL A 1 110 ? -5.828 3.883 21.966 1.00 91.25 110 VAL A CA 1
ATOM 898 C C . VAL A 1 110 ? -6.818 3.459 23.057 1.00 91.25 110 VAL A C 1
ATOM 900 O O . VAL A 1 110 ? -6.897 2.271 23.369 1.00 91.25 110 VAL A O 1
ATOM 903 N N . GLN A 1 111 ? -7.567 4.403 23.643 1.00 93.94 111 GLN A N 1
A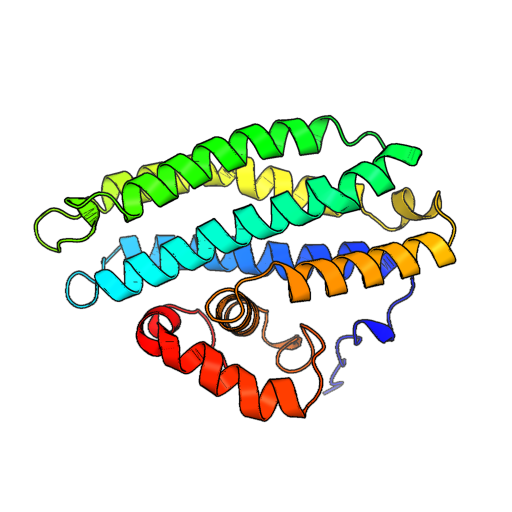TOM 904 C CA . GLN A 1 111 ? -8.607 4.127 24.639 1.00 93.94 111 GLN A CA 1
ATOM 905 C C . GLN A 1 111 ? -10.011 4.352 24.053 1.00 93.94 111 GLN A C 1
ATOM 907 O O . GLN A 1 111 ? -10.234 5.374 23.403 1.00 93.94 111 GLN A O 1
ATOM 912 N N . PRO A 1 112 ? -10.976 3.441 24.284 1.00 94.31 112 PRO A N 1
ATOM 913 C CA . PRO A 1 112 ? -12.317 3.536 23.697 1.00 94.31 112 PRO A CA 1
ATOM 914 C C . PRO A 1 112 ? -13.101 4.805 24.047 1.00 94.31 112 PRO A C 1
ATOM 916 O O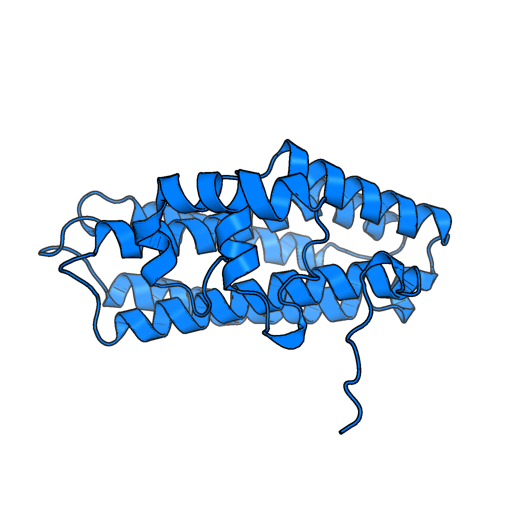 . PRO A 1 112 ? -13.901 5.271 23.244 1.00 94.31 112 PRO A O 1
ATOM 919 N N . ASP A 1 113 ? -12.904 5.348 25.246 1.00 95.00 113 ASP A N 1
ATOM 920 C CA . ASP A 1 113 ? -13.618 6.516 25.766 1.00 95.00 113 ASP A CA 1
ATOM 921 C C . ASP A 1 113 ? -13.074 7.850 25.243 1.00 95.00 113 ASP A C 1
ATOM 923 O O . ASP A 1 113 ? -13.783 8.856 25.282 1.00 95.00 113 ASP A O 1
ATOM 927 N N . THR A 1 114 ? -11.839 7.861 24.737 1.00 95.88 114 THR A N 1
ATOM 928 C CA . THR A 1 114 ? -11.175 9.065 24.218 1.00 95.88 114 THR A CA 1
ATOM 929 C C . THR A 1 114 ? -10.793 8.979 22.742 1.00 95.88 114 THR A C 1
ATOM 931 O O . THR A 1 114 ? -10.262 9.951 22.208 1.00 95.88 114 THR A O 1
ATOM 934 N N . PHE A 1 115 ? -11.067 7.856 22.071 1.00 97.75 115 PHE A N 1
ATOM 935 C CA . PHE A 1 115 ? -10.776 7.677 20.652 1.00 97.75 115 PHE A CA 1
ATOM 936 C C . PHE A 1 115 ? -11.573 8.648 19.775 1.00 97.75 115 PHE A C 1
ATOM 938 O O . PHE A 1 115 ? -12.804 8.620 19.739 1.00 97.75 115 PHE A O 1
ATOM 945 N N . ASP A 1 116 ? -10.850 9.476 19.022 1.00 97.31 116 ASP A N 1
ATOM 946 C CA . ASP A 1 116 ? -11.428 10.463 18.116 1.00 97.31 116 ASP A CA 1
ATOM 947 C C . ASP A 1 116 ? -11.520 9.915 16.680 1.00 97.31 116 ASP A C 1
ATOM 949 O O . ASP A 1 116 ? -10.632 10.097 15.840 1.00 97.31 116 ASP A O 1
ATOM 953 N N . ALA A 1 117 ? -12.617 9.209 16.396 1.00 97.44 117 ALA A N 1
ATOM 954 C CA . ALA A 1 117 ? -12.874 8.638 15.074 1.00 97.44 117 ALA A CA 1
ATOM 955 C C . ALA A 1 117 ? -12.978 9.709 13.968 1.00 97.44 117 ALA A C 1
ATOM 957 O O . ALA A 1 117 ? -12.573 9.456 12.830 1.00 97.44 117 ALA A O 1
ATOM 958 N N . ASP A 1 118 ? -13.473 10.908 14.291 1.00 98.12 118 ASP A N 1
ATOM 959 C CA . ASP A 1 118 ? -13.612 12.011 13.336 1.00 98.12 118 ASP A CA 1
ATOM 960 C C . ASP A 1 118 ? -12.250 12.627 12.989 1.00 98.12 118 ASP A C 1
ATOM 962 O O . ASP A 1 118 ? -11.985 12.935 11.821 1.00 98.12 118 ASP A O 1
ATOM 966 N N . ALA A 1 119 ? -11.340 12.739 13.961 1.00 98.19 119 ALA A N 1
ATOM 967 C CA . ALA A 1 119 ? -9.959 13.137 13.704 1.00 98.19 119 ALA A CA 1
ATOM 968 C C . ALA A 1 119 ? -9.220 12.103 12.841 1.00 98.19 119 ALA A C 1
ATOM 970 O O . ALA A 1 119 ? -8.542 12.483 11.881 1.00 98.19 119 ALA A O 1
ATOM 971 N N . MET A 1 120 ? -9.395 10.803 13.117 1.00 98.44 120 MET A N 1
ATOM 972 C CA . MET A 1 120 ? -8.833 9.738 12.276 1.00 98.44 120 MET A CA 1
ATOM 973 C C . MET A 1 120 ? -9.367 9.822 10.840 1.00 98.44 120 MET A C 1
ATOM 975 O O . MET A 1 120 ? -8.593 9.783 9.880 1.00 98.44 120 MET A O 1
ATOM 979 N N . ARG A 1 121 ? -10.686 10.004 10.684 1.00 98.62 121 ARG A N 1
ATOM 980 C CA . ARG A 1 121 ? -11.343 10.183 9.382 1.00 98.62 121 ARG A CA 1
ATOM 981 C C . ARG A 1 121 ? -10.802 11.401 8.644 1.00 98.62 121 ARG A C 1
ATOM 983 O O . ARG A 1 121 ? -10.537 11.313 7.450 1.00 98.62 121 ARG A O 1
ATOM 990 N N . THR A 1 122 ? -10.620 12.519 9.342 1.00 98.50 122 THR A N 1
ATOM 991 C CA . THR A 1 122 ? -10.095 13.761 8.761 1.00 98.50 122 THR A CA 1
ATOM 992 C C . THR A 1 122 ? -8.701 13.549 8.174 1.00 98.50 122 THR A C 1
ATOM 994 O O . THR A 1 122 ? -8.458 13.949 7.036 1.00 98.50 122 THR A O 1
ATOM 997 N N . LYS A 1 123 ? -7.810 12.857 8.898 1.00 98.50 123 LYS A N 1
ATOM 998 C CA . LYS A 1 123 ? -6.459 12.522 8.415 1.00 98.50 123 LYS A CA 1
ATOM 999 C C . LYS A 1 123 ? -6.499 11.626 7.175 1.00 98.50 123 LYS A C 1
ATOM 1001 O O . LYS A 1 123 ? -5.843 11.928 6.184 1.00 98.50 123 LYS A O 1
ATOM 1006 N N . LEU A 1 124 ? -7.330 10.580 7.185 1.00 98.25 124 LEU A N 1
ATOM 1007 C CA . LEU A 1 124 ? -7.509 9.699 6.023 1.00 98.25 124 LEU A CA 1
ATOM 1008 C C . LEU A 1 124 ? -8.058 10.454 4.808 1.00 98.25 124 LEU A C 1
ATOM 1010 O O . LEU A 1 124 ? -7.546 10.313 3.702 1.00 98.25 124 LEU A O 1
ATOM 1014 N N . VAL A 1 125 ? -9.101 11.266 4.981 1.00 98.12 125 VAL A N 1
ATOM 1015 C CA . VAL A 1 125 ? -9.685 12.045 3.877 1.00 98.12 125 VAL A CA 1
ATOM 1016 C C . VAL A 1 125 ? -8.668 13.031 3.301 1.00 98.12 125 VAL A C 1
ATOM 1018 O O . VAL A 1 125 ? -8.589 13.148 2.083 1.00 98.12 125 VAL A O 1
ATOM 1021 N N . ALA A 1 126 ? -7.855 13.677 4.142 1.00 97.62 126 ALA A N 1
ATOM 1022 C CA . ALA A 1 126 ? -6.792 14.574 3.688 1.00 97.62 126 ALA A CA 1
ATOM 1023 C C . ALA A 1 126 ? -5.682 13.846 2.905 1.00 97.62 126 ALA A C 1
ATOM 1025 O O . ALA A 1 126 ? -5.150 14.401 1.947 1.00 97.62 126 ALA A O 1
ATOM 1026 N N . LEU A 1 127 ? -5.359 12.603 3.279 1.00 97.56 127 LEU A N 1
ATOM 1027 C CA . LEU A 1 127 ? -4.362 11.776 2.590 1.00 97.56 127 LEU A CA 1
ATOM 1028 C C . LEU A 1 127 ? -4.878 11.175 1.272 1.00 97.56 127 LEU A C 1
ATOM 1030 O O . LEU A 1 127 ? -4.077 10.831 0.407 1.00 97.56 127 LEU A O 1
ATOM 1034 N N . LYS A 1 128 ? -6.199 11.047 1.096 1.00 97.88 128 LYS A N 1
ATOM 1035 C CA . LYS A 1 128 ? -6.795 10.317 -0.031 1.00 97.88 128 LYS A CA 1
ATOM 1036 C C . LYS A 1 128 ? -6.303 10.801 -1.389 1.00 97.88 128 LYS A C 1
ATOM 1038 O O . LYS A 1 128 ? -5.809 9.992 -2.166 1.00 97.88 128 LYS A O 1
ATOM 1043 N N . ASP A 1 129 ? -6.484 12.085 -1.681 1.00 97.88 129 ASP A N 1
ATOM 1044 C CA . ASP A 1 129 ? -6.203 12.612 -3.014 1.00 97.88 129 ASP A CA 1
ATOM 1045 C C . ASP A 1 129 ? -4.697 12.579 -3.328 1.00 97.88 129 ASP A C 1
ATOM 1047 O O . ASP A 1 129 ? -4.357 12.052 -4.389 1.00 97.88 129 ASP A O 1
ATOM 1051 N N . PRO A 1 130 ? -3.783 13.023 -2.432 1.00 97.88 130 PRO A N 1
ATOM 1052 C CA . PRO A 1 130 ? -2.344 12.858 -2.639 1.00 97.88 130 PRO A CA 1
ATOM 1053 C C . PRO A 1 130 ? -1.931 11.403 -2.872 1.00 97.88 130 PRO A C 1
ATOM 1055 O O . PRO A 1 130 ? -1.242 11.121 -3.848 1.00 97.88 130 PRO A O 1
ATOM 1058 N N . LEU A 1 131 ? -2.403 10.480 -2.024 1.00 98.38 131 LEU A N 1
ATOM 1059 C CA . LEU A 1 131 ? -2.058 9.064 -2.124 1.00 98.38 131 LEU A CA 1
ATOM 1060 C C . LEU A 1 131 ? -2.575 8.464 -3.432 1.00 98.38 131 LEU A C 1
ATOM 1062 O O . LEU A 1 131 ? -1.809 7.908 -4.203 1.00 98.38 131 LEU A O 1
ATOM 1066 N N . PHE A 1 132 ? -3.871 8.581 -3.722 1.00 98.62 132 PHE A N 1
ATOM 1067 C CA . PHE A 1 132 ? -4.456 7.924 -4.895 1.00 98.62 132 PHE A CA 1
ATOM 1068 C C . PHE A 1 132 ? -3.891 8.482 -6.200 1.00 98.62 132 PHE A C 1
ATOM 1070 O O . PHE A 1 132 ? -3.658 7.702 -7.119 1.00 98.62 132 PHE A O 1
ATOM 1077 N N . THR A 1 133 ? -3.643 9.794 -6.256 1.00 98.38 133 THR A N 1
ATOM 1078 C CA . THR A 1 133 ? -3.019 10.436 -7.419 1.00 98.38 133 THR A CA 1
ATOM 1079 C C . THR A 1 133 ? -1.622 9.880 -7.649 1.00 98.38 133 THR A C 1
ATOM 1081 O O . THR A 1 133 ? -1.356 9.391 -8.741 1.00 98.38 133 THR A O 1
ATOM 1084 N N . HIS A 1 134 ? -0.775 9.861 -6.615 1.00 98.31 134 HIS A N 1
ATOM 1085 C CA . HIS A 1 134 ? 0.564 9.286 -6.703 1.00 98.31 134 HIS A CA 1
ATOM 1086 C C . HIS A 1 134 ? 0.529 7.823 -7.174 1.00 98.31 134 HIS A C 1
ATOM 1088 O O . HIS A 1 134 ? 1.160 7.475 -8.170 1.00 98.31 134 HIS A O 1
ATOM 1094 N N . LEU A 1 135 ? -0.292 6.987 -6.524 1.00 98.50 135 LEU A N 1
ATOM 1095 C CA . LEU A 1 135 ? -0.391 5.562 -6.850 1.00 98.50 135 LEU A CA 1
ATOM 1096 C C . LEU A 1 135 ? -0.832 5.313 -8.308 1.00 98.50 135 LEU A C 1
ATOM 1098 O O . LEU A 1 135 ? -0.503 4.271 -8.875 1.00 98.50 135 LEU A O 1
ATOM 1102 N N . ASP A 1 136 ? -1.623 6.212 -8.904 1.00 98.38 136 ASP A N 1
ATOM 1103 C CA . ASP A 1 136 ? -2.066 6.112 -10.301 1.00 98.38 136 ASP A CA 1
ATOM 1104 C C . ASP A 1 136 ? -1.047 6.687 -11.295 1.00 98.38 136 ASP A C 1
ATOM 1106 O O . ASP A 1 136 ? -0.807 6.090 -12.351 1.00 98.38 136 ASP A O 1
ATOM 1110 N N . GLU A 1 137 ? -0.440 7.828 -10.969 1.00 98.19 137 GLU A N 1
ATOM 1111 C CA . GLU A 1 137 ? 0.569 8.483 -11.805 1.00 98.19 137 GLU A CA 1
ATOM 1112 C C . GLU A 1 137 ? 1.826 7.626 -11.931 1.00 98.19 137 GLU A C 1
ATOM 1114 O O . GLU A 1 137 ? 2.290 7.393 -13.051 1.00 98.19 137 GLU A O 1
ATOM 1119 N N . GLU A 1 138 ? 2.311 7.064 -10.825 1.00 98.38 138 GLU A N 1
ATOM 1120 C CA . GLU A 1 138 ? 3.499 6.219 -10.834 1.00 98.38 138 GLU A CA 1
ATOM 1121 C C . GLU A 1 138 ? 3.292 4.970 -11.708 1.00 98.38 138 GLU A C 1
ATOM 1123 O O . GLU A 1 138 ? 4.110 4.677 -12.581 1.00 98.38 138 GLU A O 1
ATOM 1128 N N . VAL A 1 139 ? 2.146 4.285 -11.584 1.00 98.19 139 VAL A N 1
ATOM 1129 C CA . VAL A 1 139 ? 1.777 3.130 -12.431 1.00 98.19 139 VAL A CA 1
ATOM 1130 C C . VAL A 1 139 ? 1.766 3.486 -13.922 1.00 98.19 139 VAL A C 1
ATOM 1132 O O . VAL A 1 139 ? 2.078 2.640 -14.774 1.00 98.19 139 VAL A O 1
ATOM 1135 N N . SER A 1 140 ? 1.364 4.713 -14.261 1.00 97.12 140 SER A N 1
ATOM 1136 C CA . SER A 1 140 ? 1.439 5.215 -15.632 1.00 97.12 140 SER A CA 1
ATOM 1137 C C . SER A 1 140 ? 2.887 5.469 -16.047 1.00 97.12 140 SER A C 1
ATOM 1139 O O . SER A 1 140 ? 3.272 5.124 -17.164 1.00 97.12 140 SER A O 1
ATOM 1141 N N . HIS A 1 141 ? 3.697 6.051 -15.168 1.00 97.06 141 HIS A N 1
ATOM 1142 C CA . HIS A 1 141 ? 5.074 6.412 -15.466 1.00 97.06 141 HIS A CA 1
ATOM 1143 C C . HIS A 1 141 ? 5.975 5.183 -15.640 1.00 97.06 141 HIS A C 1
ATOM 1145 O O . HIS A 1 141 ? 6.744 5.128 -16.596 1.00 97.06 141 HIS A O 1
ATOM 1151 N N . ILE A 1 142 ? 5.790 4.132 -14.840 1.00 96.75 142 ILE A N 1
ATOM 1152 C CA . ILE A 1 142 ? 6.500 2.849 -14.994 1.00 96.75 142 ILE A CA 1
ATOM 1153 C C . ILE A 1 142 ? 5.844 1.915 -16.029 1.00 96.75 142 ILE A C 1
ATOM 1155 O O . ILE A 1 142 ? 6.086 0.704 -16.051 1.00 96.75 142 ILE A O 1
ATOM 1159 N N . GLY A 1 143 ? 4.987 2.466 -16.893 1.00 96.50 143 GLY A N 1
ATOM 1160 C CA . GLY A 1 143 ? 4.398 1.767 -18.026 1.00 96.50 143 GLY A CA 1
ATOM 1161 C C . GLY A 1 143 ? 5.447 1.156 -18.955 1.00 96.50 143 GLY A C 1
ATOM 1162 O O . GLY A 1 143 ? 6.564 1.662 -19.092 1.00 96.50 143 GLY A O 1
ATOM 1163 N N . ARG A 1 144 ? 5.068 0.066 -19.630 1.00 96.81 144 ARG A N 1
ATOM 1164 C CA . ARG A 1 144 ? 5.914 -0.678 -20.575 1.00 96.81 144 ARG A CA 1
ATOM 1165 C C . ARG A 1 144 ? 6.637 0.255 -21.549 1.00 96.81 144 ARG A C 1
ATOM 1167 O O . ARG A 1 144 ? 7.832 0.113 -21.776 1.00 96.81 144 ARG A O 1
ATOM 1174 N N . GLU A 1 145 ? 5.902 1.206 -22.108 1.00 96.06 145 GLU A N 1
ATOM 1175 C CA . GLU A 1 145 ? 6.360 2.205 -23.069 1.00 96.06 145 GLU A CA 1
ATOM 1176 C C . GLU A 1 145 ? 7.516 3.075 -22.556 1.00 96.06 145 GLU A C 1
ATOM 1178 O O . GLU A 1 145 ? 8.373 3.464 -23.347 1.00 96.06 145 GLU A O 1
ATOM 1183 N N . ASN A 1 146 ? 7.577 3.327 -21.248 1.00 97.12 146 ASN A N 1
ATOM 1184 C CA . ASN A 1 146 ? 8.618 4.137 -20.622 1.00 97.12 146 ASN A CA 1
ATOM 1185 C C . ASN A 1 146 ? 9.775 3.266 -20.121 1.00 97.12 146 ASN A C 1
ATOM 1187 O O . ASN A 1 146 ? 10.930 3.662 -20.222 1.00 97.12 146 ASN A O 1
ATOM 1191 N N . VAL A 1 147 ? 9.496 2.049 -19.640 1.00 97.31 147 VAL A N 1
ATOM 1192 C CA . VAL A 1 147 ? 10.521 1.119 -19.126 1.00 97.31 147 VAL A CA 1
ATOM 1193 C C . VAL A 1 147 ? 11.314 0.442 -20.257 1.00 97.31 147 VAL A C 1
ATOM 1195 O O . VAL A 1 147 ? 12.426 -0.038 -20.049 1.00 97.31 147 VAL A O 1
ATOM 1198 N N . GLN A 1 148 ? 10.810 0.445 -21.493 1.00 97.69 148 GLN A N 1
ATOM 1199 C CA . GLN A 1 148 ? 11.521 -0.108 -22.655 1.00 97.69 148 GLN A CA 1
ATOM 1200 C C . GLN A 1 148 ? 12.812 0.632 -23.044 1.00 97.69 148 GLN A C 1
ATOM 1202 O O . GLN A 1 148 ? 13.549 0.143 -23.899 1.00 97.69 148 GLN A O 1
ATOM 1207 N N . VAL A 1 149 ? 13.111 1.773 -22.418 1.00 98.06 149 VAL A N 1
ATOM 1208 C CA . VAL A 1 149 ? 14.406 2.460 -22.558 1.00 98.06 149 VAL A CA 1
ATOM 1209 C C . VAL A 1 149 ? 15.559 1.716 -21.870 1.00 98.06 149 VAL A C 1
ATOM 1211 O O . VAL A 1 149 ? 16.714 1.995 -22.177 1.00 98.06 149 VAL A O 1
ATOM 1214 N N . PHE A 1 150 ? 15.252 0.779 -20.968 1.00 98.44 150 PHE A N 1
ATOM 1215 C CA . PHE A 1 150 ? 16.222 -0.050 -20.254 1.00 98.44 150 PHE A CA 1
ATOM 1216 C C . PHE A 1 150 ? 16.438 -1.400 -20.945 1.00 98.44 150 PHE A C 1
ATOM 1218 O O . PHE A 1 150 ? 15.535 -1.963 -21.585 1.00 98.44 150 PHE A O 1
ATOM 1225 N N . ASP A 1 151 ? 17.619 -1.985 -20.740 1.00 98.19 151 ASP A N 1
ATOM 1226 C CA . ASP A 1 151 ? 17.881 -3.345 -21.192 1.00 98.19 151 ASP A CA 1
ATOM 1227 C C . ASP A 1 151 ? 17.017 -4.346 -20.413 1.00 98.19 151 ASP A C 1
ATOM 1229 O O . ASP A 1 151 ? 16.832 -4.243 -19.199 1.00 98.19 151 ASP A O 1
ATOM 1233 N N . ARG A 1 152 ? 16.530 -5.396 -21.089 1.00 98.06 152 ARG A N 1
ATOM 1234 C CA . ARG A 1 152 ? 15.719 -6.445 -20.439 1.00 98.06 152 ARG A CA 1
ATOM 1235 C C . ARG A 1 152 ? 16.401 -7.037 -19.205 1.00 98.06 152 ARG A C 1
ATOM 1237 O O . ARG A 1 152 ? 15.739 -7.296 -18.209 1.00 98.06 152 ARG A O 1
ATOM 1244 N N . ALA A 1 153 ? 17.711 -7.263 -19.282 1.00 98.19 153 ALA A N 1
ATOM 1245 C CA . ALA A 1 153 ? 18.472 -7.825 -18.172 1.00 98.19 153 ALA A CA 1
ATOM 1246 C C . ALA A 1 153 ? 18.493 -6.890 -16.952 1.00 98.19 153 ALA A C 1
ATOM 1248 O O . ALA A 1 153 ? 18.417 -7.375 -15.830 1.00 98.19 153 ALA A O 1
ATOM 1249 N N . GLU A 1 154 ? 18.542 -5.573 -17.165 1.00 98.19 154 GLU A N 1
ATOM 1250 C CA . GLU A 1 154 ? 18.481 -4.590 -16.083 1.00 98.19 154 GLU A CA 1
ATOM 1251 C C . GLU A 1 154 ? 17.100 -4.566 -15.418 1.00 98.19 154 GLU A C 1
ATOM 1253 O O . GLU A 1 154 ? 17.013 -4.522 -14.194 1.00 98.19 154 GLU A O 1
ATOM 1258 N N . VAL A 1 155 ? 16.025 -4.648 -16.211 1.00 98.38 155 VAL A N 1
ATOM 1259 C CA . VAL A 1 155 ? 14.644 -4.680 -15.695 1.00 98.38 155 VAL A CA 1
ATOM 1260 C C . VAL A 1 155 ? 14.365 -5.964 -14.900 1.00 98.38 155 VAL A C 1
ATOM 1262 O O . VAL A 1 155 ? 13.726 -5.921 -13.849 1.00 98.38 155 VAL A O 1
ATOM 1265 N N . GLU A 1 156 ? 14.857 -7.116 -15.365 1.00 97.81 156 GLU A N 1
ATOM 1266 C CA . GLU A 1 156 ? 14.778 -8.362 -14.588 1.00 97.81 156 GLU A CA 1
ATOM 1267 C C . GLU A 1 156 ? 15.564 -8.256 -13.277 1.00 97.81 156 GLU A C 1
ATOM 1269 O O . GLU A 1 156 ? 15.073 -8.662 -12.223 1.00 97.81 156 GLU A O 1
ATOM 1274 N N . ASP A 1 157 ? 16.774 -7.697 -13.329 1.00 98.31 157 ASP A N 1
ATOM 1275 C CA . ASP A 1 157 ? 17.633 -7.573 -12.156 1.00 98.31 157 ASP A CA 1
ATOM 1276 C C . ASP A 1 157 ? 17.027 -6.644 -11.096 1.00 98.31 157 ASP A C 1
ATOM 1278 O O . ASP A 1 157 ? 16.965 -7.033 -9.929 1.00 98.31 157 ASP A O 1
ATOM 1282 N N . ILE A 1 158 ? 16.481 -5.479 -11.477 1.00 98.31 158 ILE A N 1
ATOM 1283 C CA . ILE A 1 158 ? 15.812 -4.596 -10.509 1.00 98.31 158 ILE A CA 1
ATOM 1284 C C . ILE A 1 158 ? 14.590 -5.276 -9.879 1.00 98.31 158 ILE A C 1
ATOM 1286 O O . ILE A 1 158 ? 14.411 -5.176 -8.670 1.00 98.31 158 ILE A O 1
ATOM 1290 N N . CYS A 1 159 ? 13.803 -6.057 -10.631 1.00 97.50 159 CYS A N 1
ATOM 1291 C CA . CYS A 1 159 ? 12.687 -6.819 -10.055 1.00 97.50 159 CYS A CA 1
ATOM 1292 C C . CYS A 1 159 ? 13.161 -7.821 -8.987 1.00 97.50 159 CYS A C 1
ATOM 1294 O O . CYS A 1 159 ? 12.542 -7.948 -7.931 1.00 97.50 159 CYS A O 1
ATOM 1296 N N . VAL A 1 160 ? 14.276 -8.516 -9.237 1.00 96.75 160 VAL A N 1
ATOM 1297 C CA . VAL A 1 160 ? 14.883 -9.438 -8.262 1.00 96.75 160 VAL A CA 1
ATOM 1298 C C . VAL A 1 160 ? 15.437 -8.688 -7.049 1.00 96.75 160 VAL A C 1
ATOM 1300 O O . VAL A 1 160 ? 15.351 -9.189 -5.926 1.00 96.75 160 VAL A O 1
ATOM 1303 N N . GLN A 1 161 ? 16.032 -7.512 -7.252 1.00 98.19 161 GLN A N 1
ATOM 1304 C CA . GLN A 1 161 ? 16.541 -6.687 -6.158 1.00 98.19 161 GLN A CA 1
ATOM 1305 C C . GLN A 1 161 ? 15.411 -6.176 -5.261 1.00 98.19 161 GLN A C 1
ATOM 1307 O O . GLN A 1 161 ? 15.542 -6.276 -4.043 1.00 98.19 161 GLN A O 1
ATOM 1312 N N . LEU A 1 162 ? 14.299 -5.712 -5.840 1.00 96.94 162 LEU A N 1
ATOM 1313 C CA . LEU A 1 162 ? 13.114 -5.274 -5.096 1.00 96.94 162 LEU A CA 1
ATOM 1314 C C . LEU A 1 162 ? 12.545 -6.404 -4.230 1.00 96.94 162 LEU A C 1
ATOM 1316 O O . LEU A 1 162 ? 12.357 -6.218 -3.031 1.00 96.94 162 LEU A O 1
ATOM 1320 N N . ASP A 1 163 ? 12.361 -7.601 -4.800 1.00 93.31 163 ASP A N 1
ATOM 1321 C CA . ASP A 1 163 ? 11.878 -8.774 -4.054 1.00 93.31 163 ASP A CA 1
ATOM 1322 C C . ASP A 1 163 ? 12.809 -9.135 -2.881 1.00 93.31 163 ASP A C 1
ATOM 1324 O O . ASP A 1 163 ? 12.368 -9.320 -1.745 1.00 93.31 163 ASP A O 1
ATOM 1328 N N . LYS A 1 164 ? 14.127 -9.162 -3.115 1.00 95.56 164 LYS A N 1
ATOM 1329 C CA . LYS A 1 164 ? 15.111 -9.423 -2.052 1.00 95.56 164 LYS A CA 1
ATOM 1330 C C . LYS A 1 164 ? 15.117 -8.342 -0.978 1.00 95.56 164 LYS A C 1
ATOM 1332 O O . LYS A 1 164 ? 15.305 -8.664 0.194 1.00 95.56 164 LYS A O 1
ATOM 1337 N N . TYR A 1 165 ? 14.961 -7.081 -1.368 1.00 95.62 165 TYR A N 1
ATOM 1338 C CA . TYR A 1 165 ? 14.954 -5.967 -0.433 1.00 95.62 165 TYR A CA 1
ATOM 1339 C C . TYR A 1 165 ? 13.729 -6.030 0.474 1.00 95.62 165 TYR A C 1
ATOM 1341 O O . TYR A 1 165 ? 13.900 -5.991 1.693 1.00 95.62 165 TYR A O 1
ATOM 1349 N N . ALA A 1 166 ? 12.543 -6.254 -0.099 1.00 91.56 166 ALA A N 1
ATOM 1350 C CA . ALA A 1 166 ? 11.305 -6.450 0.649 1.00 91.56 166 ALA A CA 1
ATOM 1351 C C . ALA A 1 166 ? 11.410 -7.643 1.617 1.00 91.56 166 ALA A C 1
ATOM 1353 O O . ALA A 1 166 ? 11.047 -7.537 2.783 1.00 91.56 166 ALA A O 1
ATOM 1354 N N . GLN A 1 167 ? 12.000 -8.766 1.189 1.00 90.81 167 GLN A N 1
ATOM 1355 C CA . GLN A 1 167 ? 12.222 -9.923 2.070 1.00 90.81 167 GLN A CA 1
ATOM 1356 C C . GLN A 1 167 ? 13.196 -9.649 3.227 1.00 90.81 167 GLN A C 1
ATOM 1358 O O . GLN A 1 167 ? 13.091 -10.289 4.274 1.00 90.81 167 GLN A O 1
ATOM 1363 N N . ALA A 1 168 ? 14.176 -8.763 3.032 1.00 94.19 168 ALA A N 1
ATOM 1364 C CA . ALA A 1 168 ? 15.222 -8.488 4.014 1.00 94.19 168 ALA A CA 1
ATOM 1365 C C . ALA A 1 168 ? 14.855 -7.379 5.011 1.00 94.19 168 ALA A C 1
ATOM 1367 O O . ALA A 1 168 ? 15.316 -7.430 6.153 1.00 94.19 168 ALA A O 1
ATOM 1368 N N . HIS A 1 169 ? 14.064 -6.394 4.583 1.00 93.38 169 HIS A N 1
ATOM 1369 C CA . HIS A 1 169 ? 13.746 -5.201 5.373 1.00 93.38 169 HIS A CA 1
ATOM 1370 C C . HIS A 1 169 ? 12.292 -5.165 5.841 1.00 93.38 169 HIS A C 1
ATOM 1372 O O . HIS A 1 169 ? 12.016 -4.547 6.867 1.00 93.38 169 HIS A O 1
ATOM 1378 N N . GLY A 1 170 ? 11.395 -5.873 5.152 1.00 91.06 170 GLY A N 1
ATOM 1379 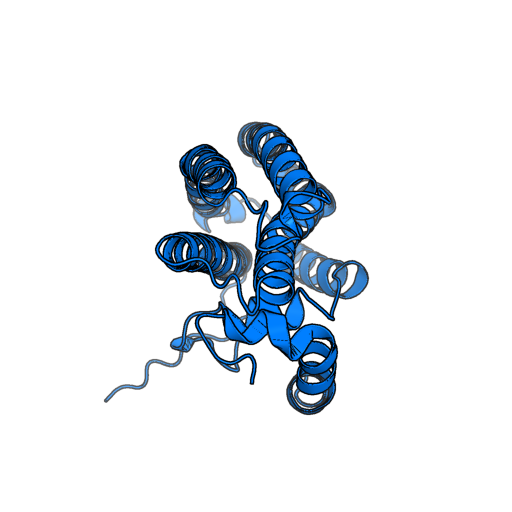C CA . GLY A 1 170 ? 9.990 -5.931 5.517 1.00 91.06 170 GLY A CA 1
ATOM 1380 C C . GLY A 1 170 ? 9.747 -6.669 6.832 1.00 91.06 170 GLY A C 1
ATOM 1381 O O . GLY A 1 170 ? 10.421 -7.647 7.176 1.00 91.06 170 GLY A O 1
ATOM 1382 N N . ASN A 1 171 ? 8.747 -6.225 7.585 1.00 95.12 171 ASN A N 1
ATOM 1383 C CA . ASN A 1 171 ? 8.255 -6.871 8.787 1.00 95.12 171 ASN A CA 1
ATOM 1384 C C . ASN A 1 171 ? 7.321 -8.042 8.423 1.00 95.12 171 ASN A C 1
ATOM 1386 O O . ASN A 1 171 ? 6.127 -7.842 8.155 1.00 95.12 171 ASN A O 1
ATOM 1390 N N . PRO A 1 172 ? 7.787 -9.305 8.515 1.00 95.06 172 PRO A N 1
ATOM 1391 C CA . PRO A 1 172 ? 7.008 -10.451 8.056 1.00 95.06 172 PRO A CA 1
ATOM 1392 C C . PRO A 1 172 ? 5.745 -10.687 8.889 1.00 95.06 172 PRO A C 1
ATOM 1394 O O . PRO A 1 172 ? 4.843 -11.391 8.446 1.00 95.06 172 PRO A O 1
ATOM 1397 N N . TRP A 1 173 ? 5.661 -10.127 10.100 1.00 96.38 173 TRP A N 1
ATOM 1398 C CA . TRP A 1 173 ? 4.522 -10.314 10.994 1.00 96.38 173 TRP A CA 1
ATOM 1399 C C . TRP A 1 173 ? 3.317 -9.452 10.621 1.00 96.38 173 TRP A C 1
ATOM 1401 O O . TRP A 1 173 ? 2.201 -9.791 11.013 1.00 96.38 173 TRP A O 1
ATOM 1411 N N . THR A 1 174 ? 3.532 -8.350 9.901 1.00 96.94 174 THR A N 1
ATOM 1412 C CA . THR A 1 174 ? 2.480 -7.396 9.531 1.00 96.94 174 THR A CA 1
ATOM 1413 C C . THR A 1 174 ? 2.335 -7.258 8.026 1.00 96.94 174 THR A C 1
ATOM 1415 O O . THR A 1 174 ? 1.212 -7.345 7.543 1.00 96.94 174 THR A O 1
ATOM 1418 N N . GLU A 1 175 ? 3.426 -7.131 7.272 1.00 96.19 175 GLU A N 1
ATOM 1419 C CA . GLU A 1 175 ? 3.358 -6.932 5.819 1.00 96.19 175 GLU A CA 1
ATOM 1420 C C . GLU A 1 175 ? 2.860 -8.167 5.078 1.00 96.19 175 GLU A C 1
ATOM 1422 O O . GLU A 1 175 ? 1.948 -8.080 4.261 1.00 96.19 175 GLU A O 1
ATOM 1427 N N . VAL A 1 176 ? 3.389 -9.352 5.402 1.00 95.62 176 VAL A N 1
ATOM 1428 C CA . VAL A 1 176 ? 2.979 -10.585 4.712 1.00 95.62 176 VAL A CA 1
ATOM 1429 C C . VAL A 1 176 ? 1.489 -10.881 4.931 1.00 95.62 176 VAL A C 1
ATOM 1431 O O . VAL A 1 176 ? 0.787 -11.111 3.941 1.00 95.62 176 VAL A O 1
ATOM 1434 N N . PRO A 1 177 ? 0.949 -10.862 6.170 1.00 97.00 177 PRO A N 1
ATOM 1435 C CA . PRO A 1 177 ? -0.487 -11.026 6.361 1.00 97.00 177 PRO A CA 1
ATOM 1436 C C . PRO A 1 177 ? -1.316 -9.897 5.740 1.00 97.00 177 PRO A C 1
ATOM 1438 O O . PRO A 1 177 ? -2.378 -10.180 5.181 1.00 97.00 177 PRO A O 1
ATOM 1441 N N . TYR A 1 178 ? -0.845 -8.646 5.806 1.00 97.94 178 TYR A N 1
ATOM 1442 C CA . TYR A 1 178 ? -1.528 -7.509 5.194 1.00 97.94 178 TYR A CA 1
ATOM 1443 C C . TYR A 1 178 ? -1.662 -7.715 3.682 1.00 97.94 178 TYR A C 1
ATOM 1445 O O . TYR A 1 178 ? -2.780 -7.800 3.171 1.00 97.94 178 TYR A O 1
ATOM 1453 N N . MET A 1 179 ? -0.552 -7.928 2.976 1.00 96.31 179 MET A N 1
ATOM 1454 C CA . MET A 1 179 ? -0.558 -8.130 1.529 1.00 96.31 179 MET A CA 1
ATOM 1455 C C . MET A 1 179 ? -1.435 -9.312 1.114 1.00 96.31 179 MET A C 1
ATOM 1457 O O . MET A 1 179 ? -2.295 -9.168 0.249 1.00 96.31 179 MET A O 1
ATOM 1461 N N . LEU A 1 180 ? -1.311 -10.469 1.768 1.00 95.81 180 LEU A N 1
ATOM 1462 C CA . LEU A 1 180 ? -2.111 -11.648 1.412 1.00 95.81 180 LEU A CA 1
ATOM 1463 C C . LEU A 1 180 ? -3.620 -11.452 1.604 1.00 95.81 180 LEU A C 1
ATOM 1465 O O . LEU A 1 180 ? -4.407 -12.052 0.876 1.00 95.81 180 LEU A O 1
ATOM 1469 N N . SER A 1 181 ? -4.020 -10.603 2.548 1.00 97.06 181 SER A N 1
ATOM 1470 C CA . SER A 1 181 ? -5.426 -10.327 2.844 1.00 97.06 181 SER A CA 1
ATOM 1471 C C . SER A 1 181 ? -6.019 -9.137 2.083 1.00 97.06 181 SER A C 1
ATOM 1473 O O . SER A 1 181 ? -7.225 -8.919 2.178 1.00 97.06 181 SER A O 1
ATOM 1475 N N . HIS A 1 182 ? -5.218 -8.389 1.312 1.00 97.69 182 HIS A N 1
ATOM 1476 C CA . HIS A 1 182 ? -5.661 -7.210 0.540 1.00 97.69 182 HIS A CA 1
ATOM 1477 C C . HIS A 1 182 ? -5.472 -7.364 -0.971 1.00 97.69 182 HIS A C 1
ATOM 1479 O O . HIS A 1 182 ? -5.815 -6.475 -1.746 1.00 97.69 182 HIS A O 1
ATOM 1485 N N . ILE A 1 183 ? -4.980 -8.517 -1.412 1.00 94.81 183 ILE A N 1
ATOM 1486 C CA . ILE A 1 183 ? -4.873 -8.844 -2.828 1.00 94.81 183 ILE A CA 1
ATOM 1487 C C . ILE A 1 183 ? -6.222 -9.322 -3.372 1.00 94.81 183 ILE A C 1
ATOM 1489 O O . ILE A 1 183 ? -6.965 -10.049 -2.711 1.00 94.81 183 ILE A O 1
ATOM 1493 N N . ALA A 1 184 ? -6.549 -8.903 -4.596 1.00 91.44 184 ALA A N 1
ATOM 1494 C CA . ALA A 1 184 ? -7.818 -9.239 -5.231 1.00 91.44 184 ALA A CA 1
ATOM 1495 C C . ALA A 1 184 ? -7.974 -10.764 -5.452 1.00 91.44 184 ALA A C 1
ATOM 1497 O O . ALA A 1 184 ? -6.989 -11.435 -5.779 1.00 91.44 184 ALA A O 1
ATOM 1498 N N . PRO A 1 185 ? -9.205 -11.316 -5.370 1.00 91.88 185 PRO A N 1
ATOM 1499 C CA . PRO A 1 185 ? -9.452 -12.762 -5.416 1.00 91.88 185 PRO A CA 1
ATOM 1500 C C . PRO A 1 185 ? -8.803 -13.540 -6.573 1.00 91.88 185 PRO A C 1
ATOM 1502 O O . PRO A 1 185 ? -8.326 -14.649 -6.335 1.00 91.88 185 PRO A O 1
ATOM 1505 N N . PRO A 1 186 ? -8.712 -13.004 -7.810 1.00 91.50 186 PRO A N 1
ATOM 1506 C CA . PRO A 1 186 ? -8.054 -13.711 -8.913 1.00 91.50 186 PRO A CA 1
ATOM 1507 C C . PRO A 1 186 ? -6.560 -14.008 -8.699 1.00 91.50 186 PRO A C 1
ATOM 1509 O O . PRO A 1 186 ? -6.005 -14.842 -9.409 1.00 91.50 186 PRO A O 1
ATOM 1512 N N . TYR A 1 187 ? -5.916 -13.335 -7.743 1.00 91.69 187 TYR A N 1
ATOM 1513 C CA . TYR A 1 187 ? -4.491 -13.463 -7.431 1.00 91.69 187 TYR A CA 1
ATOM 1514 C C . TYR A 1 187 ? -4.229 -14.217 -6.115 1.00 91.69 187 TYR A C 1
ATOM 1516 O O . TYR A 1 187 ? -3.085 -14.345 -5.668 1.00 91.69 187 TYR A O 1
ATOM 1524 N N . HIS A 1 188 ? -5.280 -14.715 -5.455 1.00 91.25 188 HIS A N 1
ATOM 1525 C CA . HIS A 1 188 ? -5.133 -15.493 -4.226 1.00 91.25 188 HIS A CA 1
ATOM 1526 C C . HIS A 1 188 ? -4.318 -16.759 -4.492 1.00 91.25 188 HIS A C 1
ATOM 1528 O O . HIS A 1 188 ? -4.598 -17.533 -5.404 1.00 91.25 188 HIS A O 1
ATOM 1534 N N . GLY A 1 189 ? -3.285 -16.977 -3.679 1.00 87.44 189 GLY A N 1
ATOM 1535 C CA . GLY A 1 189 ? -2.386 -18.123 -3.822 1.00 87.44 189 GLY A CA 1
ATOM 1536 C C . GLY A 1 189 ? -1.297 -17.965 -4.888 1.00 87.44 189 GLY A C 1
ATOM 1537 O O . GLY A 1 189 ? -0.348 -18.750 -4.862 1.00 87.44 189 GLY A O 1
ATOM 1538 N N . THR A 1 190 ? -1.388 -16.960 -5.763 1.00 88.06 190 THR A N 1
ATOM 1539 C CA . THR A 1 190 ? -0.410 -16.706 -6.832 1.00 88.06 190 THR A CA 1
ATOM 1540 C C . THR A 1 190 ? 0.460 -15.482 -6.564 1.00 88.06 190 THR A C 1
ATOM 1542 O O . THR A 1 190 ? 1.630 -15.506 -6.924 1.00 88.06 190 THR A O 1
ATOM 1545 N N . PHE A 1 191 ? -0.052 -14.464 -5.863 1.00 90.06 191 PHE A N 1
ATOM 1546 C CA . PHE A 1 191 ? 0.711 -13.2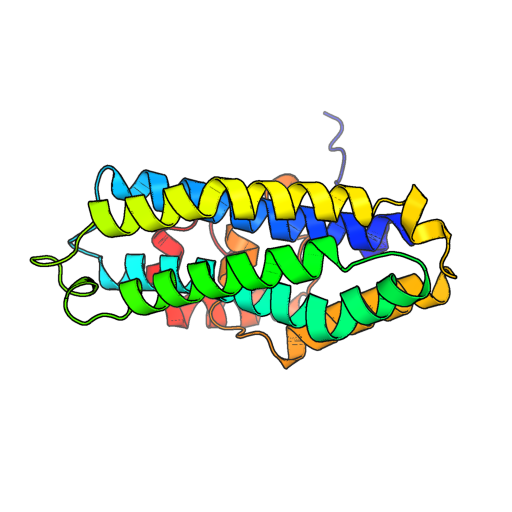74 -5.475 1.00 90.06 191 PHE A CA 1
ATOM 1547 C C . PHE A 1 191 ? 0.681 -13.022 -3.947 1.00 90.06 191 PHE A C 1
ATOM 1549 O O . PHE A 1 191 ? -0.344 -13.294 -3.313 1.00 90.06 191 PHE A O 1
ATOM 1556 N N . PRO A 1 192 ? 1.776 -12.518 -3.339 1.00 90.38 192 PRO A N 1
ATOM 1557 C CA . PRO A 1 192 ? 3.140 -12.575 -3.873 1.00 90.38 192 PRO A CA 1
ATOM 1558 C C . PRO A 1 192 ? 3.549 -14.029 -4.137 1.00 90.38 192 PRO A C 1
ATOM 1560 O O . PRO A 1 192 ? 3.016 -14.951 -3.510 1.00 90.38 192 PRO A O 1
ATOM 1563 N N . GLU A 1 193 ? 4.454 -14.263 -5.087 1.00 89.44 193 GLU A N 1
ATOM 1564 C CA . GLU A 1 193 ? 4.987 -15.609 -5.307 1.00 89.44 193 GLU A CA 1
ATOM 1565 C C . GLU A 1 193 ? 5.856 -16.003 -4.109 1.00 89.44 193 GLU A C 1
ATOM 1567 O O . GLU A 1 193 ? 6.749 -15.275 -3.696 1.00 89.44 193 GLU A O 1
ATOM 1572 N N . MET A 1 194 ? 5.570 -17.158 -3.508 1.00 90.06 194 MET A N 1
ATOM 1573 C CA . MET A 1 194 ? 6.282 -17.632 -2.323 1.00 90.06 194 MET A CA 1
ATOM 1574 C C . MET A 1 194 ? 6.500 -19.139 -2.427 1.00 90.06 194 MET A C 1
ATOM 1576 O O . MET A 1 194 ? 5.594 -19.849 -2.888 1.00 90.06 194 MET A O 1
ATOM 1580 N N . PRO A 1 195 ? 7.630 -19.671 -1.926 1.00 91.31 195 PRO A N 1
ATOM 1581 C CA . PRO A 1 195 ? 7.808 -21.109 -1.805 1.00 91.31 195 PRO A CA 1
ATOM 1582 C C . PRO A 1 195 ? 6.651 -21.737 -1.019 1.00 91.31 195 PRO A C 1
ATOM 1584 O O . PRO A 1 195 ? 6.224 -21.206 0.010 1.00 91.31 195 PRO A O 1
ATOM 1587 N N . TRP A 1 196 ? 6.168 -22.902 -1.462 1.00 90.88 196 TRP A N 1
ATOM 1588 C CA . TRP A 1 196 ? 5.038 -23.601 -0.829 1.00 90.88 196 TRP A CA 1
ATOM 1589 C C . TRP A 1 196 ? 5.211 -23.768 0.691 1.00 90.88 196 TRP A C 1
ATOM 1591 O O . TRP A 1 196 ? 4.255 -23.572 1.442 1.00 90.88 196 TRP A O 1
ATOM 1601 N N . VAL A 1 197 ? 6.436 -24.064 1.145 1.00 91.69 197 VAL A N 1
ATOM 1602 C CA . VAL A 1 197 ? 6.777 -24.199 2.572 1.00 91.69 197 VAL A CA 1
ATOM 1603 C C . VAL A 1 197 ? 6.494 -22.900 3.329 1.00 91.69 197 VAL A C 1
ATOM 1605 O O . VAL A 1 197 ? 5.868 -22.930 4.386 1.00 91.69 197 VAL A O 1
ATOM 1608 N N . VAL A 1 198 ? 6.897 -21.754 2.773 1.00 91.69 198 VAL A N 1
ATOM 1609 C CA . VAL A 1 198 ? 6.659 -20.436 3.378 1.00 91.69 198 VAL A CA 1
ATOM 1610 C C . VAL A 1 198 ? 5.158 -20.160 3.436 1.00 91.69 198 VAL A C 1
ATOM 1612 O O . VAL A 1 198 ? 4.627 -19.869 4.508 1.00 91.69 198 VAL A O 1
ATOM 1615 N N . ARG A 1 199 ? 4.446 -20.353 2.319 1.00 91.88 199 ARG A N 1
ATOM 1616 C CA . ARG A 1 199 ? 3.001 -20.094 2.242 1.00 91.88 199 ARG A CA 1
ATOM 1617 C C . ARG A 1 199 ? 2.186 -20.968 3.200 1.00 91.88 199 ARG A C 1
ATOM 1619 O O . ARG A 1 199 ? 1.220 -20.489 3.779 1.00 91.88 199 ARG A O 1
ATOM 1626 N N . LYS A 1 200 ? 2.520 -22.254 3.350 1.00 92.06 200 LYS A N 1
ATOM 1627 C CA . LYS A 1 200 ? 1.713 -23.187 4.157 1.00 92.06 200 LYS A CA 1
ATOM 1628 C C . LYS A 1 200 ? 2.121 -23.270 5.621 1.00 92.06 200 LYS A C 1
ATOM 1630 O O . LYS A 1 200 ? 1.258 -23.573 6.439 1.00 92.06 200 LYS A O 1
ATOM 1635 N N . LEU A 1 201 ? 3.387 -23.023 5.956 1.00 93.44 201 LEU A N 1
ATOM 1636 C CA . LEU A 1 201 ? 3.877 -23.171 7.330 1.00 93.44 201 LEU A CA 1
ATOM 1637 C C . LEU A 1 201 ? 4.160 -21.829 8.007 1.00 93.44 201 LEU A C 1
ATOM 1639 O O . LEU A 1 201 ? 3.796 -21.660 9.166 1.00 93.44 201 LEU A O 1
ATOM 1643 N N . MET A 1 202 ? 4.768 -20.869 7.303 1.00 94.56 202 MET A N 1
ATOM 1644 C CA . MET A 1 202 ? 5.204 -19.606 7.914 1.00 94.56 202 MET A CA 1
ATOM 1645 C C . MET A 1 202 ? 4.097 -18.552 7.945 1.00 94.56 202 MET A C 1
ATOM 1647 O O . MET A 1 202 ? 3.907 -17.914 8.975 1.00 94.56 202 MET A O 1
ATOM 1651 N N . VAL A 1 203 ? 3.314 -18.408 6.870 1.00 94.31 203 VAL A N 1
ATOM 1652 C CA . VAL A 1 203 ? 2.211 -17.427 6.815 1.00 94.31 203 VAL A CA 1
ATOM 1653 C C . VAL A 1 203 ? 1.215 -17.586 7.975 1.00 94.31 203 VAL A C 1
ATOM 1655 O O . VAL A 1 203 ? 0.915 -16.577 8.615 1.00 94.31 203 VAL A O 1
ATOM 1658 N N . PRO A 1 204 ? 0.741 -18.799 8.340 1.00 94.75 204 PRO A N 1
ATOM 1659 C CA . PRO A 1 204 ? -0.122 -18.952 9.512 1.00 94.75 204 PRO A CA 1
ATOM 1660 C C . PRO A 1 204 ? 0.539 -18.496 10.818 1.00 94.75 204 PRO A C 1
ATOM 1662 O O . PRO A 1 204 ? -0.130 -17.921 11.673 1.00 94.75 204 PRO A O 1
ATOM 1665 N N . VAL A 1 205 ? 1.850 -18.714 10.974 1.00 95.38 205 VAL A N 1
ATOM 1666 C CA . VAL A 1 205 ? 2.617 -18.275 12.152 1.00 95.38 205 VAL A CA 1
ATOM 1667 C C . VAL A 1 205 ? 2.711 -16.750 12.198 1.00 95.38 205 VAL A C 1
ATOM 1669 O O . VAL A 1 205 ? 2.453 -16.157 13.247 1.00 95.38 205 VAL A O 1
ATOM 1672 N N . PHE A 1 206 ? 3.015 -16.116 11.063 1.00 95.31 206 PHE A N 1
ATOM 1673 C CA . PHE A 1 206 ? 3.063 -14.660 10.938 1.00 95.31 206 PHE A CA 1
ATOM 1674 C C . PHE A 1 206 ? 1.712 -14.026 11.267 1.00 95.31 206 PHE A C 1
ATOM 1676 O O . PHE A 1 206 ? 1.618 -13.172 12.149 1.00 95.31 206 PHE A O 1
ATOM 1683 N N . ALA A 1 207 ? 0.644 -14.531 10.647 1.00 95.44 207 ALA A N 1
ATOM 1684 C CA . ALA A 1 207 ? -0.711 -14.050 10.871 1.00 95.44 207 ALA A CA 1
ATOM 1685 C C . ALA A 1 207 ? -1.168 -14.254 12.325 1.00 95.44 207 ALA A C 1
ATOM 1687 O O . ALA A 1 207 ? -1.847 -13.397 12.890 1.00 95.44 207 ALA A O 1
ATOM 1688 N N . PHE A 1 208 ? -0.769 -15.357 12.971 1.00 96.31 208 PHE A N 1
ATOM 1689 C CA . PHE A 1 208 ? -1.199 -15.678 14.332 1.00 96.31 208 PHE A CA 1
ATOM 1690 C C . PHE A 1 208 ? -0.736 -14.651 15.375 1.00 96.31 208 PHE A C 1
ATOM 1692 O O . PHE A 1 208 ? -1.485 -14.358 16.315 1.00 96.31 208 PHE A O 1
ATOM 1699 N N . ARG A 1 209 ? 0.467 -14.083 15.205 1.00 95.25 209 ARG A N 1
ATOM 1700 C CA . ARG A 1 209 ? 1.068 -13.105 16.132 1.00 95.25 209 ARG A CA 1
ATOM 1701 C C . ARG A 1 209 ? 0.199 -11.863 16.337 1.00 95.25 209 ARG A C 1
ATOM 1703 O O . ARG A 1 209 ? 0.162 -11.338 17.451 1.00 95.25 209 ARG A O 1
ATOM 1710 N N . TYR A 1 210 ? -0.495 -11.440 15.284 1.00 96.31 210 TYR A N 1
ATOM 1711 C CA . TYR A 1 210 ? -1.387 -10.280 15.255 1.00 96.31 210 TYR A CA 1
ATOM 1712 C C . TYR A 1 210 ? -2.785 -10.651 14.747 1.00 96.31 210 TYR A C 1
ATOM 1714 O O . TYR A 1 210 ? -3.456 -9.855 14.102 1.00 96.31 210 TYR A O 1
ATOM 1722 N N . ARG A 1 211 ? -3.263 -11.865 15.062 1.00 96.50 211 ARG A N 1
ATOM 1723 C CA . ARG A 1 211 ? -4.533 -12.407 14.536 1.00 96.50 211 ARG A CA 1
ATOM 1724 C C . ARG A 1 211 ? -5.761 -11.514 14.733 1.00 96.50 211 ARG A C 1
ATOM 1726 O O . ARG A 1 211 ? -6.741 -11.669 14.018 1.00 96.50 211 ARG A O 1
ATOM 1733 N N . GLY A 1 212 ? -5.729 -10.629 15.730 1.00 97.69 212 GLY A N 1
ATOM 1734 C CA . GLY A 1 212 ? -6.796 -9.665 15.966 1.00 97.69 212 GLY A CA 1
ATOM 1735 C C . GLY A 1 212 ? -6.866 -8.574 14.896 1.00 97.69 212 GLY A C 1
ATOM 1736 O O . GLY A 1 212 ? -7.968 -8.172 14.548 1.00 97.69 212 GLY A O 1
ATOM 1737 N N . TYR A 1 213 ? -5.730 -8.158 14.325 1.00 98.00 213 TYR A N 1
ATOM 1738 C CA . TYR A 1 213 ? -5.673 -7.121 13.285 1.00 98.00 213 TYR A CA 1
ATOM 1739 C C . TYR A 1 213 ? -6.390 -7.608 12.025 1.00 98.00 213 TYR A C 1
ATOM 1741 O O . TYR A 1 213 ? -7.196 -6.903 11.428 1.00 98.00 213 TYR A O 1
ATOM 1749 N N . TRP A 1 214 ? -6.162 -8.873 11.669 1.00 97.44 214 TRP A N 1
ATOM 1750 C CA . TRP A 1 214 ? -6.653 -9.457 10.422 1.00 97.44 214 TRP A CA 1
ATOM 1751 C C . TRP A 1 214 ? -8.166 -9.715 10.402 1.00 97.44 214 TRP A C 1
ATOM 1753 O O . TRP A 1 214 ? -8.708 -10.041 9.352 1.00 97.44 214 TRP A O 1
ATOM 1763 N N . LYS A 1 215 ? -8.877 -9.521 11.526 1.00 96.38 215 LYS A N 1
ATOM 1764 C CA . LYS A 1 215 ? -10.353 -9.495 11.553 1.00 96.38 215 LYS A CA 1
ATOM 1765 C C . LYS A 1 215 ? -10.929 -8.363 10.704 1.00 96.38 215 LYS A C 1
ATOM 1767 O O . LYS A 1 215 ? -12.051 -8.478 10.226 1.00 96.38 215 LYS A O 1
ATOM 1772 N N . TYR A 1 216 ? -10.167 -7.281 10.569 1.00 97.69 216 TYR A N 1
ATOM 1773 C CA . TYR A 1 216 ? -10.540 -6.110 9.792 1.00 97.69 216 TYR A CA 1
ATOM 1774 C C . TYR A 1 216 ? -10.072 -6.215 8.350 1.00 97.69 216 TYR A C 1
ATOM 1776 O O . TYR A 1 216 ? -10.276 -5.283 7.602 1.00 97.69 216 TYR A O 1
ATOM 1784 N N . SER A 1 217 ? -9.420 -7.295 7.924 1.00 97.19 217 SER A N 1
ATOM 1785 C CA . SER A 1 217 ? -8.991 -7.405 6.530 1.00 97.19 217 SER A CA 1
ATOM 1786 C C . SER A 1 217 ? -10.166 -7.767 5.608 1.00 97.19 217 SER A C 1
ATOM 1788 O O . SER A 1 217 ? -11.073 -8.487 6.028 1.00 97.19 217 SER A O 1
ATOM 1790 N N . PRO A 1 218 ? -10.160 -7.313 4.344 1.00 96.31 218 PRO A N 1
ATOM 1791 C CA . PRO A 1 218 ? -11.252 -7.559 3.403 1.00 96.31 218 PRO A CA 1
ATOM 1792 C C . PRO A 1 218 ? -11.323 -9.029 2.964 1.00 96.31 218 PRO A C 1
ATOM 1794 O O . PRO A 1 218 ? -12.396 -9.512 2.597 1.00 96.31 218 PRO A O 1
ATOM 1797 N N . TYR A 1 219 ? -10.200 -9.755 3.027 1.00 96.06 219 TYR A N 1
ATOM 1798 C CA . TYR A 1 219 ? -10.120 -11.187 2.748 1.00 96.06 219 TYR A CA 1
ATOM 1799 C C . TYR A 1 219 ? -9.377 -11.943 3.863 1.00 96.06 219 TYR A C 1
ATOM 1801 O O . TYR A 1 219 ? -8.571 -11.354 4.586 1.00 96.06 219 TYR A O 1
ATOM 1809 N N . PRO A 1 220 ? -9.594 -13.263 4.006 1.00 92.56 220 PRO A N 1
ATOM 1810 C CA . PRO A 1 220 ? -8.769 -14.097 4.875 1.00 92.56 220 PRO A CA 1
ATOM 1811 C C . PRO A 1 220 ? -7.300 -14.114 4.425 1.00 92.56 220 PRO A C 1
ATOM 1813 O O . PRO A 1 220 ? -7.014 -14.165 3.233 1.00 92.56 220 PRO A O 1
ATOM 1816 N N . VAL A 1 221 ? -6.367 -14.137 5.381 1.00 87.31 221 VAL A N 1
ATOM 1817 C CA . VAL A 1 221 ? -4.917 -14.236 5.105 1.00 87.31 221 VAL A CA 1
ATOM 1818 C C . VAL A 1 221 ? -4.530 -15.603 4.505 1.00 87.31 221 VAL A C 1
ATOM 1820 O O . VAL A 1 221 ? -3.547 -15.702 3.767 1.00 87.31 221 VAL A O 1
ATOM 1823 N N . ALA A 1 222 ? -5.273 -16.665 4.843 1.00 66.38 222 ALA A N 1
ATOM 1824 C CA . ALA A 1 222 ? -5.048 -18.044 4.402 1.00 66.38 222 ALA A CA 1
ATOM 1825 C C . ALA A 1 222 ? -6.330 -18.883 4.464 1.00 66.38 222 ALA A C 1
ATOM 1827 O O . ALA A 1 222 ? -7.146 -18.637 5.383 1.00 66.38 222 ALA A O 1
#

InterPro domains:
  IPR012312 Hemerythrin-like [PF01814] (22-139)
  IPR053206 Dimeric xanthone biosynthesis cluster protein [PTHR38048] (11-155)